Protein AF-A0A2V7YKW6-F1 (afdb_monomer)

Solvent-accessible surface area (backbone atoms only — not comparable to full-atom values): 13607 Å² total; per-residue (Å²): 143,82,86,84,81,79,82,78,77,76,63,77,66,60,60,57,57,57,52,55,56,50,54,52,53,42,50,54,53,51,49,52,53,50,55,57,54,50,66,32,26,42,45,57,3,46,68,52,32,56,48,51,51,53,54,46,49,56,50,52,52,51,50,50,63,77,40,37,72,55,54,57,57,44,66,70,39,75,83,52,95,72,55,72,63,57,53,51,54,47,53,45,51,50,51,30,51,53,20,44,51,44,20,50,54,21,48,58,39,48,79,75,46,95,49,72,66,32,55,54,46,20,56,53,22,43,54,52,21,51,54,35,48,25,41,50,48,27,77,46,41,63,76,70,65,70,58,80,69,64,61,71,65,51,51,52,49,42,47,50,51,51,47,49,51,48,48,51,48,46,53,52,50,48,46,59,72,69,42,74,75,78,51,48,64,53,74,46,99,80,74,79,52,85,46,74,41,75,74,60,82,59,70,74,66,49,51,77,53,51,59,30,60,26,82,81,28,48,65,64,38,52,55,51,52,51,52,43,51,48,46,18,54,51,42,33,58,54,50,51,76,74,68,113

Radius of gyration: 23.08 Å; Cα contacts (8 Å, |Δi|>4): 166; chains: 1; bounding box: 76×43×70 Å

pLDDT: mean 70.02, std 14.64, range [36.78, 94.06]

Nearest PDB structures (foldseek):
  6bbi-assembly1_B-2  TM=4.686E-01  e=5.411E+00  Drosophila melanogaster

Foldseek 3Di:
DDDDDDPPDDPPVVVVVVVLLLVLLLLLVLLVVLLLVLLLCLQAFDLLNLLSLVLSVVSVVVNCVSCVVVVVVVVVCPPPDDAPLVVVLVVLVVLLVVLSVQLSVLSVCVVPPDDVVSVVSNVVSSLSNLLSSLLNCLSCVCVNPVDDDVVVVSCVVSCVVNVVSVVVSVVVVVCVVVDDDCLVQPCPPVNPDGDRNDDDPVVVVDDPSNRHRDPVSVVVSVVSVVVSVCSNVVSNVVCVVPRD

Sequence (244 aa):
MRRSCTTQLCPPGRVIASMRSRVWVVIDCSMLVVVIALQAWRLTGVPLHEWLAIGLLAAVVAHLLLHWSWVEKWSRRLLAPGTARARINYALNLTLFLTMTAAMASGFAISKVVLPLWHGIHEFSSRVALACAALHLALNWDRLFVRRPRFRALTARVATIAVAIVIVSTAVYAIDRVMPRPDIMLITRDGRRIEHAAPPPDITKLRRDEIAPS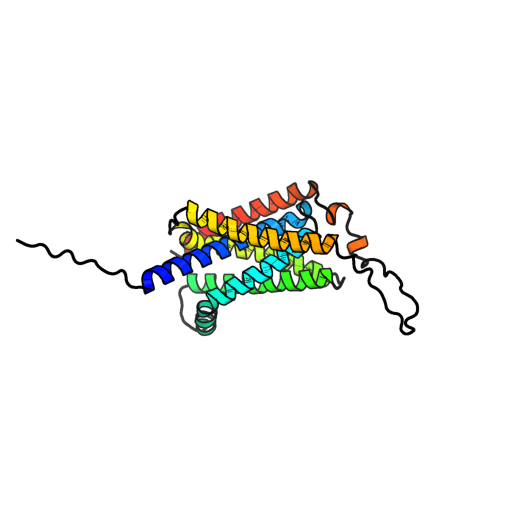ARGIPPFVVQSIAVAVIAVVGRKVLRLRLD

Secondary structure (DSSP, 8-state):
--------PPPTHHHHHHHHHHHHHHHHHHHHHHHHHHHTHHHH-HHHHHHHHHHHHHHHHHHHHHTHHHHHHHHTTTTS---HHHHHHHHHHHHHHHHHHHHHHHHHHHHH---HHHHHHHHHHHHHHHHHHHHHHHHHHHHHHSS---HHHHHHHHHHHHHHHHHHHHHHHHHHHHSPP--EEEE-TTS--EEEEPPPTTTTTS-HHHHS--GGGHHHHHHHHHHHHHHHHHHHHHHHHHH-

Mean predicted aligned error: 13.46 Å

Structure (mmCIF, N/CA/C/O backbone):
data_AF-A0A2V7YKW6-F1
#
_entry.id   AF-A0A2V7YKW6-F1
#
loop_
_atom_site.group_PDB
_atom_site.id
_atom_site.type_symbol
_atom_site.label_atom_id
_atom_site.label_alt_id
_atom_site.label_comp_id
_atom_site.label_asym_id
_atom_site.label_entity_id
_atom_site.label_seq_id
_atom_site.pdbx_PDB_ins_code
_atom_site.Cartn_x
_atom_site.Cartn_y
_atom_site.Cartn_z
_atom_site.occupancy
_atom_site.B_iso_or_equiv
_atom_site.auth_seq_id
_atom_site.auth_comp_id
_atom_site.auth_asym_id
_atom_site.auth_atom_id
_atom_site.pdbx_PDB_model_num
ATOM 1 N N . MET A 1 1 ? -55.685 -23.812 24.790 1.00 43.31 1 MET A N 1
ATOM 2 C CA . MET A 1 1 ? -54.232 -23.820 24.492 1.00 43.31 1 MET A CA 1
ATOM 3 C C . MET A 1 1 ? -54.009 -23.637 22.990 1.00 43.31 1 MET A C 1
ATOM 5 O O . MET A 1 1 ? -54.200 -24.581 22.241 1.00 43.31 1 MET A O 1
ATOM 9 N N . ARG A 1 2 ? -53.620 -22.443 22.528 1.00 36.78 2 ARG A N 1
ATOM 10 C CA . ARG A 1 2 ? -53.026 -22.242 21.192 1.00 36.78 2 ARG A CA 1
ATOM 11 C C . ARG A 1 2 ? -51.821 -21.325 21.365 1.00 36.78 2 ARG A C 1
ATOM 13 O O . ARG A 1 2 ? -51.974 -20.194 21.809 1.00 36.78 2 ARG A O 1
ATOM 20 N N . ARG A 1 3 ? -50.622 -21.847 21.095 1.00 43.62 3 ARG A N 1
ATOM 21 C CA . ARG A 1 3 ? -49.383 -21.065 21.061 1.00 43.62 3 ARG A CA 1
ATOM 22 C C . ARG A 1 3 ? -49.296 -20.400 19.691 1.00 43.62 3 ARG A C 1
ATOM 24 O O . ARG A 1 3 ? -49.161 -21.092 18.687 1.00 43.62 3 ARG A O 1
ATOM 31 N N . SER A 1 4 ? -49.394 -19.078 19.657 1.00 44.22 4 SER A N 1
ATOM 32 C CA . SER A 1 4 ? -49.148 -18.282 18.456 1.00 44.22 4 SER A CA 1
ATOM 33 C C . SER A 1 4 ? -47.644 -18.259 18.178 1.00 44.22 4 SER A C 1
ATOM 35 O O . SER A 1 4 ? -46.858 -17.814 19.011 1.00 44.22 4 SER A O 1
ATOM 37 N N . CYS A 1 5 ? -47.245 -18.788 17.024 1.00 48.22 5 CYS A N 1
ATOM 38 C CA . CYS A 1 5 ? -45.874 -18.763 16.534 1.00 48.22 5 CYS A CA 1
ATOM 39 C C . CYS A 1 5 ? -45.633 -17.408 15.853 1.00 48.22 5 CYS A C 1
ATOM 41 O O . CYS A 1 5 ? -46.113 -17.172 14.747 1.00 48.22 5 CYS A O 1
ATOM 43 N N . THR A 1 6 ? -44.945 -16.491 16.529 1.00 49.12 6 THR A N 1
ATOM 44 C CA . THR A 1 6 ? -44.567 -15.197 15.952 1.00 49.12 6 THR A CA 1
ATOM 45 C C . THR A 1 6 ? -43.297 -15.381 15.125 1.00 49.12 6 THR A C 1
ATOM 47 O O . THR A 1 6 ? -42.190 -15.440 15.659 1.00 49.12 6 THR A O 1
ATOM 50 N N . THR A 1 7 ? -43.441 -15.479 13.805 1.00 53.00 7 THR A N 1
ATOM 51 C CA . THR A 1 7 ? -42.336 -15.319 12.852 1.00 53.00 7 THR A CA 1
ATOM 52 C C . THR A 1 7 ? -41.776 -13.905 12.977 1.00 53.00 7 THR A C 1
ATOM 54 O O . THR A 1 7 ? -42.309 -12.948 12.419 1.00 53.00 7 THR A O 1
ATOM 57 N N . GLN A 1 8 ? -40.703 -13.765 13.751 1.00 54.69 8 GLN A N 1
ATOM 58 C CA . GLN A 1 8 ? -39.949 -12.526 13.879 1.00 54.69 8 GLN A CA 1
ATOM 59 C C . GLN A 1 8 ? -39.234 -12.255 12.541 1.00 54.69 8 GLN A C 1
ATOM 61 O O . GLN A 1 8 ? -38.188 -12.836 12.249 1.00 54.69 8 GLN A O 1
ATOM 66 N N . LEU A 1 9 ? -39.820 -11.401 11.695 1.00 54.22 9 LEU A N 1
ATOM 67 C CA . LEU A 1 9 ? -39.171 -10.893 10.484 1.00 54.22 9 LEU A CA 1
ATOM 68 C C . LEU A 1 9 ? -37.874 -10.168 10.877 1.00 54.22 9 LEU A C 1
ATOM 70 O O . LEU A 1 9 ? -37.882 -9.198 11.634 1.00 54.22 9 LEU A O 1
ATOM 74 N N . CYS A 1 10 ? -36.738 -10.665 10.387 1.00 52.94 10 CYS A N 1
ATOM 75 C CA . CYS A 1 10 ? -35.433 -10.048 10.608 1.00 52.94 10 CYS A CA 1
ATOM 76 C C . CYS A 1 10 ? -35.425 -8.639 9.980 1.00 52.94 10 CYS A C 1
ATOM 78 O O . CYS A 1 10 ? -35.783 -8.511 8.808 1.00 52.94 10 CYS A O 1
ATOM 80 N N . PRO A 1 11 ? -35.017 -7.577 10.702 1.00 55.25 11 PRO A N 1
ATOM 81 C CA . PRO A 1 11 ? -35.027 -6.230 10.148 1.00 55.25 11 PRO A CA 1
ATOM 82 C C . PRO A 1 11 ? -34.064 -6.136 8.947 1.00 55.25 11 PRO A C 1
ATOM 84 O O . PRO A 1 11 ? -32.904 -6.556 9.068 1.00 55.25 1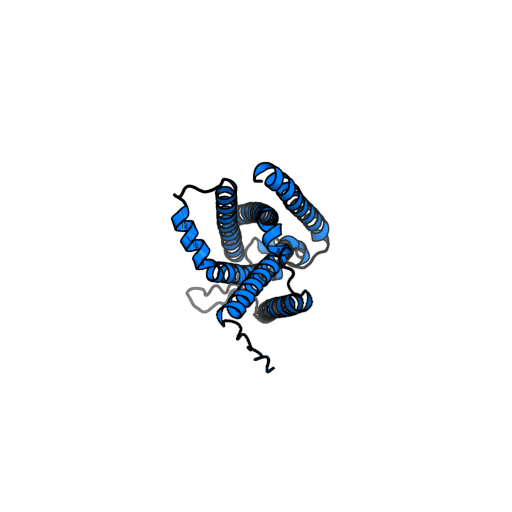1 PRO A O 1
ATOM 87 N N . PRO A 1 12 ? -34.489 -5.549 7.809 1.00 54.03 12 PRO A N 1
ATOM 88 C CA . PRO A 1 12 ? -33.722 -5.528 6.555 1.00 54.03 12 PRO A CA 1
ATOM 89 C C . PRO A 1 12 ? -32.327 -4.885 6.689 1.00 54.03 12 PRO A C 1
ATOM 91 O O . PRO A 1 12 ? -31.404 -5.220 5.946 1.00 54.03 12 PRO A O 1
ATOM 94 N N . GLY A 1 13 ? -32.109 -4.040 7.704 1.00 50.00 13 GLY A N 1
ATOM 95 C CA . GLY A 1 13 ? -30.810 -3.418 7.981 1.00 50.00 13 GLY A CA 1
ATOM 96 C C . GLY A 1 13 ? -29.713 -4.373 8.479 1.00 50.00 13 GLY A C 1
ATOM 97 O O . GLY A 1 13 ? -28.525 -4.085 8.313 1.00 50.00 13 GLY A O 1
ATOM 98 N N . ARG A 1 14 ? -30.061 -5.534 9.058 1.00 47.53 14 ARG A N 1
ATOM 99 C CA . ARG A 1 14 ? -29.066 -6.441 9.667 1.00 47.53 14 ARG A CA 1
ATOM 100 C C . ARG A 1 14 ? -28.259 -7.215 8.617 1.00 47.53 14 ARG A C 1
ATOM 102 O O . ARG A 1 14 ? -27.069 -7.471 8.811 1.00 47.53 14 ARG A O 1
ATOM 109 N N . VAL A 1 15 ? -28.875 -7.542 7.478 1.00 49.47 15 VAL A N 1
ATOM 110 C CA . VAL A 1 15 ? -28.209 -8.262 6.379 1.00 49.47 15 VAL A CA 1
ATOM 111 C C . VAL A 1 15 ? -27.239 -7.339 5.638 1.00 49.47 15 VAL A C 1
ATOM 113 O O . VAL A 1 15 ? -26.078 -7.720 5.453 1.00 49.47 15 VAL A O 1
ATOM 116 N N . ILE A 1 16 ? -27.661 -6.103 5.336 1.00 45.19 16 ILE A N 1
ATOM 117 C CA . ILE A 1 16 ? -26.858 -5.085 4.633 1.00 45.19 16 ILE A CA 1
ATOM 118 C C . ILE A 1 16 ? -25.600 -4.724 5.445 1.00 45.19 16 ILE A C 1
ATOM 120 O O . ILE A 1 16 ? -24.490 -4.718 4.907 1.00 45.19 16 ILE A O 1
ATOM 124 N N . ALA A 1 17 ? -25.730 -4.546 6.766 1.00 47.50 17 ALA A N 1
ATOM 125 C CA . ALA A 1 17 ? -24.589 -4.288 7.650 1.00 47.50 17 ALA A CA 1
ATOM 126 C C . ALA A 1 17 ? -23.579 -5.458 7.700 1.00 47.50 17 ALA A C 1
ATOM 128 O O . ALA A 1 17 ? -22.368 -5.235 7.781 1.00 47.50 17 ALA A O 1
ATOM 129 N N . SER A 1 18 ? -24.046 -6.713 7.607 1.00 52.06 18 SER A N 1
ATOM 130 C CA . SER A 1 18 ? -23.170 -7.901 7.639 1.00 52.06 18 SER A CA 1
ATOM 131 C C . SER A 1 18 ? -22.456 -8.195 6.312 1.00 52.06 18 SER A C 1
ATOM 133 O O . SER A 1 18 ? -21.423 -8.870 6.301 1.00 52.06 18 SER A O 1
ATOM 135 N N . MET A 1 19 ? -23.013 -7.760 5.177 1.00 49.91 19 MET A N 1
ATOM 136 C CA . MET A 1 19 ? -22.359 -7.891 3.869 1.00 49.91 19 MET A CA 1
ATOM 137 C C . MET A 1 19 ? -21.280 -6.823 3.702 1.00 49.91 19 MET A C 1
ATOM 139 O O . MET A 1 19 ? -20.179 -7.146 3.257 1.00 49.91 19 MET A O 1
ATOM 143 N N . ARG A 1 20 ? -21.557 -5.595 4.156 1.00 58.53 20 ARG A N 1
ATOM 144 C CA . ARG A 1 20 ? -20.618 -4.468 4.104 1.00 58.53 20 ARG A CA 1
ATOM 145 C C . ARG A 1 20 ? -19.320 -4.754 4.868 1.00 58.53 20 ARG A C 1
ATOM 147 O O . ARG A 1 20 ? -18.242 -4.544 4.329 1.00 58.53 20 ARG A O 1
ATOM 154 N N . SER A 1 21 ? -19.409 -5.347 6.062 1.00 67.56 21 SER A N 1
ATOM 155 C CA . SER A 1 21 ? -18.220 -5.711 6.851 1.00 67.56 21 SER A CA 1
ATOM 156 C C . SER A 1 21 ? -17.366 -6.816 6.223 1.00 67.56 21 SER A C 1
ATOM 158 O O . SER A 1 21 ? -16.152 -6.822 6.399 1.00 67.56 21 SER A O 1
ATOM 160 N N . ARG A 1 22 ? -17.974 -7.740 5.467 1.00 68.94 22 ARG A N 1
ATOM 161 C CA . ARG A 1 22 ? -17.241 -8.795 4.752 1.00 68.94 22 ARG A CA 1
ATOM 162 C C . ARG A 1 22 ? -16.478 -8.249 3.552 1.00 68.94 22 ARG A C 1
ATOM 164 O O . ARG A 1 22 ? -15.342 -8.652 3.352 1.00 68.94 22 ARG A O 1
ATOM 171 N N . VAL A 1 23 ? -17.087 -7.351 2.777 1.00 71.00 23 VAL A N 1
ATOM 172 C CA . VAL A 1 23 ? -16.427 -6.711 1.624 1.00 71.00 23 VAL A CA 1
ATOM 173 C C . VAL A 1 23 ? -15.178 -5.950 2.070 1.00 71.00 23 VAL A C 1
ATOM 175 O O . VAL A 1 23 ? -14.137 -6.099 1.442 1.00 71.00 23 VAL A O 1
ATOM 178 N N . TRP A 1 24 ? -15.250 -5.231 3.193 1.00 77.25 24 TRP A N 1
ATOM 179 C CA . TRP A 1 24 ? -14.101 -4.520 3.767 1.00 77.25 24 TRP A CA 1
ATOM 180 C C . TRP A 1 24 ? -12.926 -5.452 4.072 1.00 77.25 24 TRP A C 1
ATOM 182 O O . TRP A 1 24 ? -11.830 -5.243 3.570 1.00 77.25 24 TRP A O 1
ATOM 192 N N . VAL A 1 25 ? -13.182 -6.544 4.799 1.00 76.44 25 VAL A N 1
ATOM 193 C CA . VAL A 1 25 ? -12.139 -7.525 5.143 1.00 76.44 25 VAL A CA 1
ATOM 194 C C . VAL A 1 25 ? -11.523 -8.163 3.896 1.00 76.44 25 VAL A C 1
ATOM 196 O O . VAL A 1 25 ? -10.317 -8.374 3.853 1.00 76.44 25 VAL A O 1
ATOM 199 N N . VAL A 1 26 ? -12.328 -8.470 2.872 1.00 78.44 26 VAL A N 1
ATOM 200 C CA . VAL A 1 26 ? -11.814 -9.050 1.620 1.00 78.44 26 VAL A CA 1
ATOM 201 C C . VAL A 1 26 ? -10.861 -8.091 0.919 1.00 78.44 26 VAL A C 1
ATOM 203 O O . VAL A 1 26 ? -9.791 -8.517 0.488 1.00 78.44 26 VAL A O 1
ATOM 206 N N . ILE A 1 27 ? -11.240 -6.817 0.815 1.00 80.19 27 ILE A N 1
ATOM 207 C CA . ILE A 1 27 ? -10.417 -5.797 0.166 1.00 80.19 27 ILE A CA 1
ATOM 208 C C . ILE A 1 27 ? -9.105 -5.628 0.935 1.00 80.19 27 ILE A C 1
ATOM 210 O O . ILE A 1 27 ? -8.045 -5.765 0.329 1.00 80.19 27 ILE A O 1
ATOM 214 N N . ASP A 1 28 ? -9.157 -5.486 2.259 1.00 82.69 28 ASP A N 1
ATOM 215 C CA . ASP A 1 28 ? -7.960 -5.340 3.098 1.00 82.69 28 ASP A CA 1
ATOM 216 C C . ASP A 1 28 ? -7.020 -6.554 2.978 1.00 82.69 28 ASP A C 1
ATOM 218 O O . ASP A 1 28 ? -5.809 -6.399 2.802 1.00 82.69 28 ASP A O 1
ATOM 222 N N . CYS A 1 29 ? -7.564 -7.778 2.998 1.00 81.25 29 CYS A N 1
ATOM 223 C CA . CYS A 1 29 ? -6.775 -8.992 2.784 1.00 81.25 29 CYS A CA 1
ATOM 224 C C . CYS A 1 29 ? -6.169 -9.053 1.375 1.00 81.25 29 CYS A C 1
ATOM 226 O O . CYS A 1 29 ? -5.014 -9.448 1.229 1.00 81.25 29 CYS A O 1
ATOM 228 N N . SER A 1 30 ? -6.923 -8.668 0.341 1.00 80.56 30 SER A N 1
ATOM 229 C CA . SER A 1 30 ? -6.418 -8.658 -1.037 1.00 80.56 30 SER A CA 1
ATOM 230 C C . SER A 1 30 ? -5.276 -7.656 -1.213 1.00 80.56 30 SER A C 1
ATOM 232 O O . SER A 1 30 ? -4.248 -7.996 -1.793 1.00 80.56 30 SER A O 1
ATOM 234 N N . MET A 1 31 ? -5.399 -6.463 -0.625 1.00 85.06 31 MET A N 1
ATOM 235 C CA . MET A 1 31 ? -4.356 -5.439 -0.652 1.00 85.06 31 MET A CA 1
ATOM 236 C C . MET A 1 31 ? -3.101 -5.905 0.083 1.00 85.06 31 MET A C 1
ATOM 238 O O . MET A 1 31 ? -2.001 -5.709 -0.425 1.00 85.06 31 MET A O 1
ATOM 242 N N . LEU A 1 32 ? -3.248 -6.584 1.227 1.00 84.19 32 LEU A N 1
ATOM 243 C CA . LEU A 1 32 ? -2.115 -7.169 1.947 1.00 84.19 32 LEU A CA 1
ATOM 244 C C . LEU A 1 32 ? -1.350 -8.181 1.079 1.00 84.19 32 LEU A C 1
ATOM 246 O O . LEU A 1 32 ? -0.123 -8.133 1.026 1.00 84.19 32 LEU A O 1
ATOM 250 N N . VAL A 1 33 ? -2.061 -9.066 0.374 1.00 81.88 33 VAL A N 1
ATOM 251 C CA . VAL A 1 33 ? -1.439 -10.046 -0.535 1.00 81.88 33 VAL A CA 1
ATOM 252 C C . VAL A 1 33 ? -0.700 -9.347 -1.677 1.00 81.88 33 VAL A C 1
ATOM 254 O O . VAL A 1 33 ? 0.439 -9.705 -1.973 1.00 81.88 33 VAL A O 1
ATOM 257 N N . VAL A 1 34 ? -1.311 -8.331 -2.292 1.00 84.44 34 VAL A N 1
ATOM 258 C CA . VAL A 1 34 ? -0.685 -7.577 -3.390 1.00 84.44 34 VAL A CA 1
ATOM 259 C C . VAL A 1 34 ? 0.552 -6.811 -2.912 1.00 84.44 34 VAL A C 1
ATOM 261 O O . VAL A 1 34 ? 1.577 -6.854 -3.585 1.00 84.44 34 VAL A O 1
ATOM 264 N N . VAL A 1 35 ? 0.510 -6.178 -1.734 1.00 87.12 35 VAL A N 1
ATOM 265 C CA . VAL A 1 35 ? 1.680 -5.505 -1.140 1.00 87.12 35 VAL A CA 1
ATOM 266 C C . VAL A 1 35 ? 2.830 -6.491 -0.925 1.00 87.12 35 VAL A C 1
ATOM 268 O O . VAL A 1 35 ? 3.964 -6.179 -1.273 1.00 87.12 35 VAL A O 1
ATOM 271 N N . ILE A 1 36 ? 2.558 -7.701 -0.424 1.00 83.19 36 ILE A N 1
ATOM 272 C CA . ILE A 1 36 ? 3.590 -8.742 -0.274 1.00 83.19 36 ILE A CA 1
ATOM 273 C C . ILE A 1 36 ? 4.171 -9.136 -1.640 1.00 83.19 36 ILE A C 1
ATOM 275 O O . ILE A 1 36 ? 5.390 -9.241 -1.780 1.00 83.19 36 ILE A O 1
ATOM 279 N N . ALA A 1 37 ? 3.324 -9.316 -2.656 1.00 82.00 37 ALA A N 1
ATOM 280 C CA . ALA A 1 37 ? 3.769 -9.656 -4.006 1.00 82.00 37 ALA A CA 1
ATOM 281 C C . ALA A 1 37 ? 4.620 -8.543 -4.648 1.00 82.00 37 ALA A C 1
ATOM 283 O O . ALA A 1 37 ? 5.586 -8.839 -5.350 1.00 82.00 37 ALA A O 1
ATOM 284 N N . LEU A 1 38 ? 4.323 -7.270 -4.372 1.00 86.44 38 LEU A N 1
ATOM 285 C CA . LEU A 1 38 ? 5.103 -6.131 -4.868 1.00 86.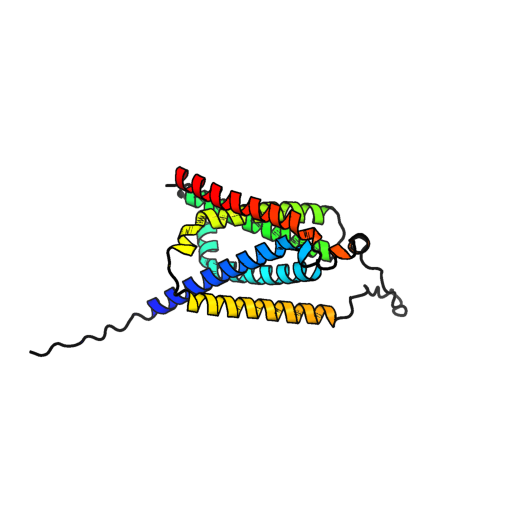44 38 LEU A CA 1
ATOM 286 C C . LEU A 1 38 ? 6.529 -6.088 -4.304 1.00 86.44 38 LEU A C 1
ATOM 288 O O . LEU A 1 38 ? 7.444 -5.668 -5.013 1.00 86.44 38 LEU A O 1
ATOM 292 N N . GLN A 1 39 ? 6.749 -6.598 -3.088 1.00 83.69 39 GLN A N 1
ATOM 293 C CA . GLN A 1 39 ? 8.098 -6.732 -2.520 1.00 83.69 39 GLN A CA 1
ATOM 294 C C . GLN A 1 39 ? 8.952 -7.773 -3.251 1.00 83.69 39 GLN A C 1
ATOM 296 O O . GLN A 1 39 ? 10.180 -7.729 -3.198 1.00 83.69 39 GLN A O 1
ATOM 301 N N . ALA A 1 40 ? 8.314 -8.698 -3.964 1.00 80.81 40 ALA A N 1
ATOM 302 C CA . ALA A 1 40 ? 8.964 -9.760 -4.709 1.00 80.81 40 ALA A CA 1
ATOM 303 C C . ALA A 1 40 ? 9.352 -9.343 -6.140 1.00 80.81 40 ALA A C 1
ATOM 305 O O . ALA A 1 40 ? 9.535 -10.215 -6.980 1.00 80.81 40 ALA A O 1
ATOM 306 N N . TRP A 1 41 ? 9.506 -8.049 -6.448 1.00 79.25 41 TRP A N 1
ATOM 307 C CA . TRP A 1 41 ? 9.743 -7.572 -7.823 1.00 79.25 41 TRP A CA 1
ATOM 308 C C . TRP A 1 41 ? 10.952 -8.219 -8.520 1.00 79.25 41 TRP A C 1
ATOM 310 O O . TRP A 1 41 ? 10.913 -8.475 -9.717 1.00 79.25 41 TRP A O 1
ATOM 320 N N . ARG A 1 42 ? 12.003 -8.578 -7.769 1.00 72.44 42 ARG A N 1
ATOM 321 C CA . ARG A 1 42 ? 13.165 -9.329 -8.291 1.00 72.44 42 ARG A CA 1
ATOM 322 C C . ARG A 1 42 ? 12.852 -10.790 -8.637 1.00 72.44 42 ARG A C 1
ATOM 324 O O . ARG A 1 42 ? 13.556 -11.403 -9.430 1.00 72.44 42 ARG A O 1
ATOM 331 N N . LEU A 1 43 ? 11.821 -11.358 -8.014 1.00 68.94 43 LEU A N 1
ATOM 332 C CA . LEU A 1 43 ? 11.309 -12.700 -8.293 1.00 68.94 43 LEU A CA 1
ATOM 333 C C . LEU A 1 43 ? 10.297 -12.683 -9.438 1.00 68.94 43 LEU A C 1
ATOM 335 O O . LEU A 1 43 ? 10.244 -13.634 -10.207 1.00 68.94 43 LEU A O 1
ATOM 339 N N . THR A 1 44 ? 9.490 -11.627 -9.541 1.00 69.38 44 THR A N 1
ATOM 340 C CA . THR A 1 44 ? 8.366 -11.534 -10.482 1.00 69.38 44 THR A CA 1
ATOM 341 C C . THR A 1 44 ? 8.697 -10.791 -11.778 1.00 69.38 44 THR A C 1
ATOM 343 O O . THR A 1 44 ? 8.000 -10.974 -12.776 1.00 69.38 44 THR A O 1
ATOM 346 N N . GLY A 1 45 ? 9.774 -10.004 -11.784 1.00 73.12 45 GLY A N 1
ATOM 347 C CA . GLY A 1 45 ? 10.165 -9.121 -12.879 1.00 73.12 45 GLY A CA 1
ATOM 348 C C . GLY A 1 45 ? 9.440 -7.770 -12.843 1.00 73.12 45 GLY A C 1
ATOM 349 O O . GLY A 1 45 ? 8.329 -7.644 -12.319 1.00 73.12 45 GLY A O 1
ATOM 350 N N . VAL A 1 46 ? 10.070 -6.758 -13.447 1.00 76.69 46 VAL A N 1
ATOM 351 C CA . VAL A 1 46 ? 9.550 -5.378 -13.516 1.00 76.69 46 VAL A CA 1
ATOM 352 C C . VAL A 1 46 ? 8.141 -5.288 -14.125 1.00 76.69 46 VAL A C 1
ATOM 354 O O . VAL A 1 46 ? 7.292 -4.662 -13.491 1.00 76.69 46 VAL A O 1
ATOM 357 N N . PRO A 1 47 ? 7.810 -5.959 -15.250 1.00 73.62 47 PRO A N 1
ATOM 358 C CA . PRO A 1 47 ? 6.475 -5.828 -15.840 1.00 73.62 47 PRO A CA 1
ATOM 359 C C . PRO A 1 47 ? 5.355 -6.270 -14.891 1.00 73.62 47 PRO A C 1
ATOM 361 O O . PRO A 1 47 ? 4.323 -5.612 -14.781 1.00 73.62 47 PRO A O 1
ATOM 364 N N . LEU A 1 48 ? 5.550 -7.374 -14.155 1.00 73.75 48 LEU A N 1
ATOM 365 C CA . LEU A 1 48 ? 4.533 -7.836 -13.209 1.00 73.75 48 LEU A CA 1
ATOM 366 C C . LEU A 1 48 ? 4.424 -6.896 -12.002 1.00 73.75 48 LEU A C 1
ATOM 368 O O . LEU A 1 48 ? 3.322 -6.683 -11.502 1.00 73.75 48 LEU A O 1
ATOM 372 N N . HIS A 1 49 ? 5.540 -6.316 -11.549 1.00 83.69 49 HIS A N 1
ATOM 373 C CA . HIS A 1 49 ? 5.543 -5.323 -10.476 1.00 83.69 49 HIS A CA 1
ATOM 374 C C . HIS A 1 49 ? 4.724 -4.075 -10.845 1.00 83.69 49 HIS A C 1
ATOM 376 O O . HIS A 1 49 ? 3.876 -3.656 -10.059 1.00 83.69 49 HIS A O 1
ATOM 382 N N . GLU A 1 50 ? 4.904 -3.528 -12.049 1.00 81.88 50 GLU A N 1
ATOM 383 C CA . GLU A 1 50 ? 4.153 -2.353 -12.516 1.00 81.88 50 GLU A CA 1
ATOM 384 C C . GLU A 1 50 ? 2.645 -2.633 -12.595 1.00 81.88 50 GLU A C 1
ATOM 386 O O . GLU A 1 50 ? 1.825 -1.856 -12.093 1.00 81.88 50 GLU A O 1
ATOM 391 N N . TRP A 1 51 ? 2.256 -3.787 -13.142 1.00 80.81 51 TRP A N 1
ATOM 392 C CA . TRP A 1 51 ? 0.843 -4.152 -13.248 1.00 80.81 51 TRP A CA 1
ATOM 393 C C . TRP A 1 51 ? 0.186 -4.442 -11.899 1.00 80.81 51 TRP A C 1
ATOM 395 O O . TRP A 1 51 ? -0.950 -4.023 -11.656 1.00 80.81 51 TRP A O 1
ATOM 405 N N . LEU A 1 52 ? 0.904 -5.098 -10.985 1.00 82.81 52 LEU A N 1
ATOM 406 C CA . LEU A 1 52 ? 0.443 -5.262 -9.608 1.00 82.81 52 LEU A CA 1
ATOM 407 C C . LEU A 1 52 ? 0.303 -3.909 -8.896 1.00 82.81 52 LEU A C 1
ATOM 409 O O . LEU A 1 52 ? -0.629 -3.745 -8.108 1.00 82.81 52 LEU A O 1
ATOM 413 N N . ALA A 1 53 ? 1.164 -2.930 -9.193 1.00 87.12 53 ALA A N 1
ATOM 414 C CA . ALA A 1 53 ? 1.078 -1.592 -8.612 1.00 87.12 53 ALA A CA 1
ATOM 415 C C . ALA A 1 53 ? -0.170 -0.840 -9.104 1.00 87.12 53 ALA A C 1
ATOM 417 O O . ALA A 1 53 ? -0.859 -0.201 -8.305 1.00 87.12 53 ALA A O 1
ATOM 418 N N . ILE A 1 54 ? -0.529 -0.981 -10.385 1.00 82.88 54 ILE A N 1
ATOM 419 C CA . ILE A 1 54 ? -1.780 -0.438 -10.942 1.00 82.88 54 ILE A CA 1
ATOM 420 C C . ILE A 1 54 ? -3.003 -1.106 -10.296 1.00 82.88 54 ILE A C 1
ATOM 422 O O . ILE A 1 54 ? -3.936 -0.419 -9.873 1.00 82.88 54 ILE A O 1
ATOM 426 N N . GLY A 1 55 ? -2.990 -2.436 -10.157 1.00 82.25 55 GLY A N 1
ATOM 427 C CA . GLY A 1 55 ? -4.050 -3.166 -9.456 1.00 82.25 55 GLY A CA 1
ATOM 428 C C . GLY A 1 55 ? -4.199 -2.723 -7.996 1.00 82.25 55 GLY A C 1
ATOM 429 O O . GLY A 1 55 ? -5.317 -2.515 -7.516 1.00 82.25 55 GLY A O 1
ATOM 430 N N . LEU A 1 56 ? -3.077 -2.499 -7.302 1.00 86.88 56 LEU A N 1
ATOM 431 C CA . LEU A 1 56 ? -3.074 -1.955 -5.946 1.00 86.88 56 LEU A CA 1
ATOM 432 C C . LEU A 1 56 ? -3.663 -0.541 -5.902 1.00 86.88 56 LEU A C 1
ATOM 434 O O . LEU A 1 56 ? -4.417 -0.249 -4.978 1.00 86.88 56 LEU A O 1
ATOM 438 N N . LEU A 1 57 ? -3.382 0.319 -6.889 1.00 86.44 57 LEU A N 1
ATOM 439 C CA . LEU A 1 57 ? -3.931 1.681 -6.944 1.00 86.44 57 LEU A CA 1
ATOM 440 C C . LEU A 1 57 ? -5.455 1.654 -6.979 1.00 86.44 57 LEU A C 1
ATOM 442 O O . LEU A 1 57 ? -6.106 2.325 -6.177 1.00 86.44 57 LEU A O 1
ATOM 446 N N . ALA A 1 58 ? -6.022 0.828 -7.859 1.00 81.12 58 ALA A N 1
ATOM 447 C CA . ALA A 1 58 ? -7.465 0.647 -7.947 1.00 81.12 58 ALA A CA 1
ATOM 448 C C . ALA A 1 58 ? -8.054 0.133 -6.621 1.00 81.12 58 ALA A C 1
ATOM 450 O O . ALA A 1 58 ? -9.078 0.641 -6.158 1.00 81.12 58 ALA A O 1
ATOM 451 N N . ALA A 1 59 ? -7.385 -0.826 -5.970 1.00 82.94 59 ALA A N 1
ATOM 452 C CA . ALA A 1 59 ? -7.813 -1.354 -4.677 1.00 82.94 59 ALA A CA 1
ATOM 453 C C . ALA A 1 59 ? -7.743 -0.303 -3.551 1.00 82.94 59 ALA A C 1
ATOM 455 O O . ALA A 1 59 ? -8.676 -0.214 -2.753 1.00 82.94 59 ALA A O 1
ATOM 456 N N . VAL A 1 60 ? -6.697 0.535 -3.511 1.00 85.75 60 VAL A N 1
ATOM 457 C CA . VAL A 1 60 ? -6.566 1.658 -2.561 1.00 85.75 60 VAL A CA 1
ATOM 458 C C . VAL A 1 60 ? -7.692 2.668 -2.761 1.00 85.75 60 VAL A C 1
ATOM 460 O O . VAL A 1 60 ? -8.326 3.074 -1.787 1.00 85.75 60 VAL A O 1
ATOM 463 N N . VAL A 1 61 ? -7.989 3.046 -4.006 1.00 82.31 61 VAL A N 1
ATOM 464 C CA . VAL A 1 61 ? -9.099 3.961 -4.310 1.00 82.31 61 VAL A CA 1
ATOM 465 C C . VAL A 1 61 ? -10.429 3.362 -3.851 1.00 82.31 61 VAL A C 1
ATOM 467 O O . VAL A 1 61 ? -11.193 4.029 -3.152 1.00 82.31 61 VAL A O 1
ATOM 470 N N . ALA A 1 62 ? -10.689 2.089 -4.162 1.00 79.62 62 ALA A N 1
ATOM 471 C CA . ALA A 1 62 ? -11.893 1.397 -3.705 1.00 79.62 62 ALA A CA 1
ATOM 472 C C . ALA A 1 62 ? -11.985 1.352 -2.168 1.00 79.62 62 ALA A C 1
ATOM 474 O O . ALA A 1 62 ? -13.047 1.633 -1.608 1.00 79.62 62 ALA A O 1
ATOM 475 N N . HIS A 1 63 ? -10.878 1.059 -1.480 1.00 84.31 63 HIS A N 1
ATOM 476 C CA . HIS A 1 63 ? -10.797 1.087 -0.020 1.00 84.31 63 HIS A CA 1
ATOM 477 C C . HIS A 1 63 ? -11.158 2.478 0.529 1.00 84.31 63 HIS A C 1
ATOM 479 O O . HIS A 1 63 ? -12.032 2.596 1.391 1.00 84.31 63 HIS A O 1
ATOM 485 N N . LEU A 1 64 ? -10.569 3.549 -0.012 1.00 83.75 64 LEU A N 1
ATOM 486 C CA . LEU A 1 64 ? -10.846 4.922 0.422 1.00 83.75 64 LEU A CA 1
ATOM 487 C C . LEU A 1 64 ? -12.306 5.330 0.196 1.00 83.75 64 LEU A C 1
ATOM 489 O O . LEU A 1 64 ? -12.913 5.914 1.093 1.00 83.75 64 LEU A O 1
ATOM 493 N N . LEU A 1 65 ? -12.894 4.985 -0.953 1.00 80.25 65 LEU A N 1
ATOM 494 C CA . LEU A 1 65 ? -14.301 5.276 -1.254 1.00 80.25 65 LEU A CA 1
ATOM 495 C C . LEU A 1 65 ? -15.253 4.523 -0.313 1.00 80.25 65 LEU A C 1
ATOM 497 O O . LEU A 1 65 ? -16.204 5.100 0.217 1.00 80.25 65 LEU A O 1
ATOM 501 N N . LEU A 1 66 ? -14.981 3.245 -0.037 1.00 77.81 66 LEU A N 1
ATOM 502 C CA . LEU A 1 66 ? -15.794 2.440 0.884 1.00 77.81 66 LEU A CA 1
ATOM 503 C C . LEU A 1 66 ? -15.709 2.927 2.334 1.00 77.81 66 LEU A C 1
ATOM 505 O O . LEU A 1 66 ? -16.677 2.773 3.095 1.00 77.81 66 LEU A O 1
ATOM 509 N N . HIS A 1 67 ? -14.574 3.525 2.696 1.00 79.69 67 HIS A N 1
ATOM 510 C CA . HIS A 1 67 ? -14.300 4.104 4.005 1.00 79.69 67 HIS A CA 1
ATOM 511 C C . HIS A 1 67 ? -14.412 5.638 4.027 1.00 79.69 67 HIS A C 1
ATOM 513 O O . HIS A 1 67 ? -14.020 6.258 5.017 1.00 79.69 67 HIS A O 1
ATOM 519 N N . TRP A 1 68 ? -15.026 6.264 3.017 1.00 78.75 68 TRP A N 1
ATOM 520 C CA . TRP A 1 68 ? -15.077 7.726 2.880 1.00 78.75 68 TRP A CA 1
ATOM 521 C C . TRP A 1 68 ? -15.679 8.431 4.101 1.00 78.75 68 TRP A C 1
ATOM 523 O O . TRP A 1 68 ? -15.118 9.394 4.616 1.00 78.75 68 TRP A O 1
ATOM 533 N N . SER A 1 69 ? -16.759 7.881 4.666 1.00 76.69 69 SER A N 1
ATOM 534 C CA . SER A 1 69 ? -17.376 8.415 5.889 1.00 76.69 69 SER A CA 1
ATOM 535 C C . SER A 1 69 ? -16.434 8.397 7.100 1.00 76.69 69 SER A C 1
ATOM 537 O O . SER A 1 69 ? -16.578 9.203 8.016 1.00 76.69 69 SER A O 1
ATOM 539 N N . TRP A 1 70 ? -15.486 7.451 7.147 1.00 73.19 70 TRP A N 1
ATOM 540 C CA . TRP A 1 70 ? -14.444 7.429 8.175 1.00 73.19 70 TRP A CA 1
ATOM 541 C C . TRP A 1 70 ? -13.422 8.535 7.906 1.00 73.19 70 TRP A C 1
ATOM 543 O O . TRP A 1 70 ? -13.127 9.292 8.826 1.00 73.19 70 TRP A O 1
ATOM 553 N N . VAL A 1 71 ? -12.964 8.683 6.659 1.00 73.62 71 VAL A N 1
ATOM 554 C CA . VAL A 1 71 ? -12.023 9.743 6.256 1.00 73.62 71 VAL A CA 1
ATOM 555 C C . VAL A 1 71 ? -12.582 11.122 6.607 1.00 73.62 71 VAL A C 1
ATOM 557 O O . VAL A 1 71 ? -11.928 11.891 7.303 1.00 73.62 71 VAL A O 1
ATOM 560 N N . GLU A 1 72 ? -13.827 11.397 6.227 1.00 75.75 72 GLU A N 1
ATOM 561 C CA . GLU A 1 72 ? -14.509 12.669 6.470 1.00 75.75 72 GLU A CA 1
ATOM 562 C C . GLU A 1 72 ? -14.756 12.943 7.967 1.00 75.75 72 GLU A C 1
ATOM 564 O O . GLU A 1 72 ? -14.585 14.057 8.466 1.00 75.75 72 GLU A O 1
ATOM 569 N N . LYS A 1 73 ? -15.143 11.913 8.727 1.00 70.56 73 LYS A N 1
ATOM 570 C CA . LYS A 1 73 ? -15.348 12.041 10.175 1.00 70.56 73 LYS A CA 1
ATOM 571 C C . LYS A 1 73 ? -14.036 12.291 10.915 1.00 70.56 73 LYS A C 1
ATOM 573 O O . LYS A 1 73 ? -14.051 12.951 11.953 1.00 70.56 73 LYS A O 1
ATOM 578 N N . TRP A 1 74 ? -12.927 11.747 10.423 1.00 64.31 74 TRP A N 1
ATOM 579 C CA . TRP A 1 74 ? -11.625 11.868 11.071 1.00 64.31 74 TRP A CA 1
ATOM 580 C C . TRP A 1 74 ? -10.831 13.090 10.622 1.00 64.31 74 TRP A C 1
ATOM 582 O O . TRP A 1 74 ? -10.179 13.686 11.477 1.00 64.31 74 TRP A O 1
ATOM 592 N N . SER A 1 75 ? -10.974 13.551 9.375 1.00 67.88 75 SER A N 1
ATOM 593 C CA . SER A 1 75 ? -10.429 14.845 8.938 1.00 67.88 75 SER A CA 1
ATOM 594 C C . SER A 1 75 ? -10.979 15.990 9.793 1.00 67.88 75 SER A C 1
ATOM 596 O O . SER A 1 75 ? -10.231 16.858 10.229 1.00 67.88 75 SER A O 1
ATOM 598 N N . ARG A 1 76 ? -12.262 15.924 10.166 1.00 68.06 76 ARG A N 1
ATOM 599 C CA . ARG A 1 76 ? -12.888 16.880 11.095 1.00 68.06 76 ARG A CA 1
ATOM 600 C C . ARG A 1 76 ? -12.480 16.711 12.563 1.00 68.06 76 ARG A C 1
ATOM 602 O O . ARG A 1 76 ? -12.617 17.645 13.344 1.00 68.06 76 ARG A O 1
ATOM 609 N N . ARG A 1 77 ? -11.988 15.534 12.962 1.00 64.31 77 ARG A N 1
ATOM 610 C CA . ARG A 1 77 ? -11.577 15.223 14.348 1.00 64.31 77 ARG A CA 1
ATOM 611 C C . ARG A 1 77 ? -10.088 15.410 14.610 1.00 64.31 77 ARG A C 1
ATOM 613 O O . ARG A 1 77 ? -9.662 15.182 15.737 1.00 64.31 77 ARG A O 1
ATOM 620 N N . LEU A 1 78 ? -9.325 15.872 13.622 1.00 60.66 78 LEU A N 1
ATOM 621 C CA . LEU A 1 78 ? -7.923 16.268 13.778 1.00 60.66 78 LEU A CA 1
ATOM 622 C C . LEU A 1 78 ? -7.687 17.244 14.944 1.00 60.66 78 LEU A C 1
ATOM 624 O O . LEU A 1 78 ? -6.605 17.260 15.519 1.00 60.66 78 LEU A O 1
ATOM 628 N N . LEU A 1 79 ? -8.720 18.003 15.320 1.00 59.47 79 LEU A N 1
ATOM 629 C CA . LEU A 1 79 ? -8.695 18.999 16.390 1.00 59.47 79 LEU A CA 1
ATOM 630 C C . LEU A 1 79 ? -9.434 18.556 17.668 1.00 59.47 79 LEU A C 1
ATOM 632 O O . LEU A 1 79 ? -9.501 19.312 18.632 1.00 59.47 79 LEU A O 1
ATOM 636 N N . ALA A 1 80 ? -10.009 17.348 17.700 1.00 60.66 80 ALA A N 1
ATOM 637 C CA . ALA A 1 80 ? -10.816 16.885 18.828 1.00 60.66 80 ALA A CA 1
ATOM 638 C C . ALA A 1 80 ? -9.980 16.095 19.859 1.00 60.66 80 ALA A C 1
ATOM 640 O O . ALA A 1 80 ? -9.116 15.295 19.478 1.00 60.66 80 ALA A O 1
ATOM 641 N N . PRO A 1 81 ? -10.251 16.238 21.171 1.00 58.28 81 PRO A N 1
ATOM 642 C CA . PRO A 1 81 ? -9.644 15.384 22.186 1.00 58.28 81 PRO A CA 1
ATOM 643 C C . PRO A 1 81 ? -10.044 13.919 21.953 1.00 58.28 81 PRO A C 1
ATOM 645 O O . PRO A 1 81 ? -11.214 13.581 21.776 1.00 58.28 81 PRO A O 1
ATOM 648 N N . GLY A 1 82 ? -9.047 13.037 21.922 1.00 69.31 82 GLY A N 1
ATOM 649 C CA . GLY A 1 82 ? -9.206 11.609 21.664 1.00 69.31 82 GLY A CA 1
ATOM 650 C C . GLY A 1 82 ? -8.118 10.810 22.374 1.00 69.31 82 GLY A C 1
ATOM 651 O O . GLY A 1 82 ? -7.096 11.366 22.773 1.00 69.31 82 GLY A O 1
ATOM 652 N N . THR A 1 83 ? -8.336 9.505 22.538 1.00 78.94 83 THR A N 1
ATOM 653 C CA . THR A 1 83 ? -7.396 8.617 23.239 1.00 78.94 83 THR A CA 1
ATOM 654 C C . THR A 1 83 ? -6.051 8.525 22.509 1.00 78.94 83 THR A C 1
ATOM 656 O O . THR A 1 83 ? -5.982 8.669 21.284 1.00 78.94 83 THR A O 1
ATOM 659 N N . ALA A 1 84 ? -4.966 8.233 23.237 1.00 80.00 84 ALA A N 1
ATOM 660 C CA . ALA A 1 84 ? -3.630 8.066 22.651 1.00 80.00 84 ALA A CA 1
ATOM 661 C C . ALA A 1 84 ? -3.624 7.037 21.503 1.00 80.00 84 ALA A C 1
ATOM 663 O O . ALA A 1 84 ? -3.065 7.292 20.436 1.00 80.00 84 ALA A O 1
ATOM 664 N N . ARG A 1 85 ? -4.353 5.922 21.664 1.00 81.50 85 ARG A N 1
ATOM 665 C CA . ARG A 1 85 ? -4.535 4.898 20.622 1.00 81.50 85 ARG A CA 1
ATOM 666 C C . ARG A 1 85 ? -5.184 5.448 19.352 1.00 81.50 85 ARG A C 1
ATOM 668 O O . ARG A 1 85 ? -4.779 5.076 18.253 1.00 81.50 85 ARG A O 1
ATOM 675 N N . ALA A 1 86 ? -6.180 6.325 19.484 1.00 78.81 86 ALA A N 1
ATOM 676 C CA . ALA A 1 86 ? -6.834 6.946 18.338 1.00 78.81 86 ALA A CA 1
ATOM 677 C C . ALA A 1 86 ? -5.882 7.877 17.573 1.00 78.81 86 ALA A C 1
ATOM 679 O O . ALA A 1 86 ? -5.852 7.829 16.344 1.00 78.81 86 ALA A O 1
ATOM 680 N N . ARG A 1 87 ? -5.068 8.663 18.290 1.00 81.69 87 ARG A N 1
ATOM 681 C CA . ARG A 1 87 ? -4.057 9.552 17.692 1.00 81.69 87 ARG A CA 1
ATOM 682 C C . ARG A 1 87 ? -2.972 8.770 16.954 1.00 81.69 87 ARG A C 1
ATOM 684 O O . ARG A 1 87 ? -2.674 9.094 15.810 1.00 81.69 87 ARG A O 1
ATOM 691 N N . ILE A 1 88 ? -2.445 7.706 17.566 1.00 84.44 88 ILE A N 1
ATOM 692 C CA . ILE A 1 88 ? -1.437 6.832 16.941 1.00 84.44 88 ILE A CA 1
ATOM 693 C C . ILE A 1 88 ? -2.004 6.165 15.687 1.00 84.44 88 ILE A C 1
ATOM 695 O O . ILE A 1 88 ? -1.366 6.199 14.641 1.00 84.44 88 ILE A O 1
ATOM 699 N N . ASN A 1 89 ? -3.214 5.598 15.760 1.00 84.62 89 ASN A N 1
ATOM 700 C CA . ASN A 1 89 ? -3.838 4.955 14.602 1.00 84.62 89 ASN A CA 1
ATOM 701 C C . ASN A 1 89 ? -4.080 5.954 13.459 1.00 84.62 89 ASN A C 1
ATOM 703 O O . ASN A 1 89 ? -3.923 5.606 12.294 1.00 84.62 89 ASN A O 1
ATOM 707 N N . TYR A 1 90 ? -4.449 7.194 13.788 1.00 81.94 90 TYR A N 1
ATOM 708 C CA . TYR A 1 90 ? -4.609 8.248 12.794 1.00 81.94 90 TYR A CA 1
ATOM 709 C C . TYR A 1 90 ? -3.274 8.625 12.141 1.00 81.94 90 TYR A C 1
ATOM 711 O O . TYR A 1 90 ? -3.174 8.587 10.917 1.00 81.94 90 TYR A O 1
ATOM 719 N N . ALA A 1 91 ? -2.252 8.942 12.943 1.00 86.06 91 ALA A N 1
ATOM 720 C CA . ALA A 1 91 ? -0.928 9.300 12.439 1.00 86.06 91 ALA A CA 1
ATOM 721 C C . ALA A 1 91 ? -0.357 8.184 11.556 1.00 86.06 91 ALA A C 1
ATOM 723 O O . ALA A 1 91 ? 0.133 8.447 10.466 1.00 86.06 91 ALA A O 1
ATOM 724 N N . LEU A 1 92 ? -0.512 6.930 11.982 1.00 90.06 92 LEU A N 1
ATOM 725 C CA . LEU A 1 92 ? -0.097 5.763 11.217 1.00 90.06 92 LEU A CA 1
ATOM 726 C C . LEU A 1 92 ? -0.825 5.644 9.873 1.00 90.06 92 LEU A C 1
ATOM 728 O O . LEU A 1 92 ? -0.179 5.414 8.856 1.00 90.06 92 LEU A O 1
ATOM 732 N N . ASN A 1 93 ? -2.149 5.828 9.851 1.00 88.31 93 ASN A N 1
ATOM 733 C CA . ASN A 1 93 ? -2.930 5.784 8.612 1.00 88.31 93 ASN A CA 1
ATOM 734 C C . ASN A 1 93 ? -2.558 6.921 7.659 1.00 88.31 93 ASN A C 1
ATOM 736 O O . ASN A 1 93 ? -2.463 6.699 6.454 1.00 88.31 93 ASN A O 1
ATOM 740 N N . LEU A 1 94 ? -2.329 8.124 8.191 1.00 86.69 94 LEU A N 1
ATOM 741 C CA . LEU A 1 94 ? -1.903 9.272 7.399 1.00 86.69 94 LEU A CA 1
ATOM 742 C C . LEU A 1 94 ? -0.510 9.041 6.804 1.00 86.69 94 LEU A C 1
ATOM 744 O O . LEU A 1 94 ? -0.328 9.211 5.601 1.00 86.69 94 LEU A O 1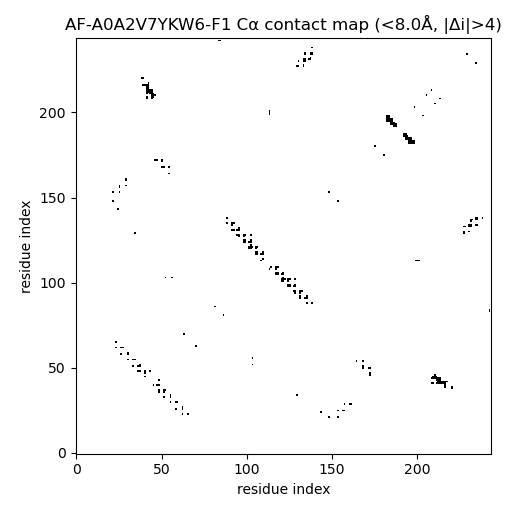
ATOM 748 N N . THR A 1 95 ? 0.453 8.594 7.612 1.00 90.94 95 THR A N 1
ATOM 749 C CA . THR A 1 95 ? 1.802 8.266 7.135 1.00 90.94 95 THR A CA 1
ATOM 750 C C . THR A 1 95 ? 1.760 7.152 6.096 1.00 90.94 95 THR A C 1
ATOM 752 O O . THR A 1 95 ? 2.418 7.264 5.064 1.00 90.94 95 THR A O 1
ATOM 755 N N . LEU A 1 96 ? 0.957 6.106 6.312 1.00 90.88 96 LEU A N 1
ATOM 756 C CA . LEU A 1 96 ? 0.779 5.026 5.340 1.00 90.88 96 LEU A CA 1
ATOM 757 C C . LEU A 1 96 ? 0.201 5.547 4.016 1.00 90.88 96 LEU A C 1
ATOM 759 O O . LEU A 1 96 ? 0.698 5.190 2.953 1.00 90.88 96 LEU A O 1
ATOM 763 N N . PHE A 1 97 ? -0.801 6.427 4.068 1.00 88.88 97 PHE A N 1
ATOM 764 C CA . PHE A 1 97 ? -1.383 7.040 2.874 1.00 88.88 97 PHE A CA 1
ATOM 765 C C . PHE A 1 97 ? -0.368 7.899 2.106 1.00 88.88 97 PHE A C 1
ATOM 767 O O . PHE A 1 97 ? -0.220 7.742 0.893 1.00 88.88 97 PHE A O 1
ATOM 774 N N . LEU A 1 98 ? 0.366 8.771 2.805 1.00 90.00 98 LEU A N 1
ATOM 775 C CA . LEU A 1 98 ? 1.371 9.644 2.191 1.00 90.00 98 LEU A CA 1
ATOM 776 C C . LEU A 1 98 ? 2.517 8.841 1.573 1.00 90.00 98 LEU A C 1
ATOM 778 O O . LEU A 1 98 ? 2.916 9.100 0.441 1.00 90.00 98 LEU A O 1
ATOM 782 N N . THR A 1 99 ? 3.024 7.843 2.295 1.00 93.69 99 THR A N 1
ATOM 783 C CA . THR A 1 99 ? 4.144 7.016 1.828 1.00 93.69 99 THR A CA 1
ATOM 784 C C . THR A 1 99 ? 3.739 6.096 0.681 1.00 93.69 99 THR A C 1
ATOM 786 O O . THR A 1 99 ? 4.509 5.972 -0.266 1.00 93.69 99 THR A O 1
ATOM 789 N N . MET A 1 100 ? 2.519 5.542 0.677 1.00 90.31 100 MET A N 1
ATOM 790 C CA . MET A 1 100 ? 2.014 4.816 -0.495 1.00 90.31 100 MET A CA 1
ATOM 791 C C . MET A 1 100 ? 1.803 5.726 -1.697 1.00 90.31 100 MET A C 1
ATOM 793 O O . MET A 1 100 ? 2.212 5.375 -2.798 1.00 90.31 100 MET A O 1
ATOM 797 N N . THR A 1 101 ? 1.236 6.916 -1.500 1.00 90.12 101 THR A N 1
ATOM 798 C CA . THR A 1 101 ? 1.064 7.882 -2.593 1.00 90.12 101 THR A CA 1
ATOM 799 C C . THR A 1 101 ? 2.416 8.270 -3.192 1.00 90.12 101 THR A C 1
ATOM 801 O O . THR A 1 101 ? 2.574 8.252 -4.411 1.00 90.12 101 THR A O 1
ATOM 804 N N . ALA A 1 102 ? 3.415 8.551 -2.348 1.00 91.94 102 ALA A N 1
ATOM 805 C CA . ALA A 1 102 ? 4.774 8.851 -2.785 1.00 91.94 102 ALA A CA 1
ATOM 806 C C . ALA A 1 102 ? 5.416 7.670 -3.529 1.00 91.94 102 ALA A C 1
ATOM 808 O O . ALA A 1 102 ? 5.994 7.884 -4.594 1.00 91.94 102 ALA A O 1
ATOM 809 N N . ALA A 1 103 ? 5.273 6.437 -3.028 1.00 92.81 103 ALA A N 1
ATOM 810 C CA . ALA A 1 103 ? 5.804 5.234 -3.674 1.00 92.81 103 ALA A CA 1
ATOM 811 C C . ALA A 1 103 ? 5.173 5.005 -5.052 1.00 92.81 103 ALA A C 1
ATOM 813 O O . ALA A 1 103 ? 5.877 4.734 -6.020 1.00 92.81 103 ALA A O 1
ATOM 814 N N . MET A 1 104 ? 3.859 5.183 -5.172 1.00 89.50 104 MET A N 1
ATOM 815 C CA . MET A 1 104 ? 3.152 5.014 -6.441 1.00 89.50 104 MET A CA 1
ATOM 816 C C . MET A 1 104 ? 3.509 6.113 -7.438 1.00 89.50 104 MET A C 1
ATOM 818 O O . MET A 1 104 ? 3.868 5.809 -8.572 1.00 89.50 104 MET A O 1
ATOM 822 N N . ALA A 1 105 ? 3.477 7.382 -7.019 1.00 88.69 105 ALA A N 1
ATOM 823 C CA . ALA A 1 105 ? 3.811 8.512 -7.883 1.00 88.69 105 ALA A CA 1
ATOM 824 C C . ALA A 1 105 ? 5.257 8.432 -8.394 1.00 88.69 105 ALA A C 1
ATOM 826 O O . ALA A 1 105 ? 5.499 8.588 -9.588 1.00 88.69 105 ALA A O 1
ATOM 827 N N . SER A 1 106 ? 6.208 8.132 -7.504 1.00 89.69 106 SER A N 1
ATOM 828 C CA . SER A 1 106 ? 7.609 7.933 -7.889 1.00 89.69 106 SER A CA 1
ATOM 829 C C . SER A 1 106 ? 7.808 6.685 -8.749 1.00 89.69 106 SER A C 1
ATOM 831 O O . SER A 1 106 ? 8.589 6.745 -9.688 1.00 89.69 106 SER A O 1
ATOM 833 N N . GLY A 1 107 ? 7.064 5.599 -8.511 1.00 86.06 107 GLY A N 1
ATOM 834 C CA . GLY A 1 107 ? 7.087 4.401 -9.357 1.00 86.06 107 GLY A CA 1
ATOM 835 C C . GLY A 1 107 ? 6.647 4.695 -10.793 1.00 86.06 107 GLY A C 1
ATOM 836 O O . GLY A 1 107 ? 7.379 4.405 -11.733 1.00 86.06 107 GLY A O 1
ATOM 837 N N . PHE A 1 108 ? 5.510 5.376 -10.972 1.00 82.19 108 PHE A N 1
ATOM 838 C CA . PHE A 1 108 ? 5.058 5.811 -12.301 1.00 82.19 108 PHE A CA 1
ATOM 839 C C . PHE A 1 108 ? 6.023 6.803 -12.958 1.00 82.19 108 PHE A C 1
ATOM 841 O O . PHE A 1 108 ? 6.204 6.774 -14.177 1.00 82.19 108 PHE A O 1
ATOM 848 N N . ALA A 1 109 ? 6.640 7.681 -12.162 1.00 80.88 109 ALA A N 1
ATOM 849 C CA . ALA A 1 109 ? 7.653 8.601 -12.656 1.00 80.88 109 ALA A CA 1
ATOM 850 C C . ALA A 1 109 ? 8.894 7.849 -13.154 1.00 80.88 109 ALA A C 1
ATOM 852 O O . ALA A 1 109 ? 9.381 8.197 -14.221 1.00 80.88 109 ALA A O 1
ATOM 853 N N . ILE A 1 110 ? 9.350 6.792 -12.469 1.00 76.56 110 ILE A N 1
ATOM 854 C CA . ILE A 1 110 ? 10.457 5.933 -12.931 1.00 76.56 110 ILE A CA 1
ATOM 855 C C . ILE A 1 110 ? 10.121 5.284 -14.280 1.00 76.56 110 ILE A C 1
ATOM 857 O O . ILE A 1 110 ? 10.954 5.307 -15.185 1.00 76.56 110 ILE A O 1
ATOM 861 N N . SER A 1 111 ? 8.891 4.786 -14.461 1.00 69.12 111 SER A N 1
ATOM 862 C CA . SER A 1 111 ? 8.460 4.165 -15.726 1.00 69.12 111 SER A CA 1
ATOM 863 C C . SER A 1 111 ? 8.427 5.142 -16.918 1.00 69.12 111 SER A C 1
ATOM 865 O O . SER A 1 111 ? 8.391 4.706 -18.068 1.00 69.12 111 SER A O 1
ATOM 867 N N . LYS A 1 112 ? 8.419 6.464 -16.679 1.00 59.00 112 LYS A N 1
ATOM 868 C CA . LYS A 1 112 ? 8.314 7.514 -17.718 1.00 59.00 112 LYS A CA 1
ATOM 869 C C . LYS A 1 112 ? 9.553 8.413 -17.836 1.00 59.00 112 LYS A C 1
ATOM 871 O O . LYS A 1 112 ? 9.809 8.937 -18.917 1.00 59.00 112 LYS A O 1
ATOM 876 N N . VAL A 1 113 ? 10.280 8.649 -16.743 1.00 52.31 113 VAL A N 1
ATOM 877 C CA . VAL A 1 113 ? 11.318 9.682 -16.596 1.00 52.31 113 VAL A CA 1
ATOM 878 C C . VAL A 1 113 ? 12.474 9.161 -15.732 1.00 52.31 113 VAL A C 1
ATOM 880 O O . VAL A 1 113 ? 12.321 8.839 -14.556 1.00 52.31 113 VAL A O 1
ATOM 883 N N . VAL A 1 114 ? 13.678 9.162 -16.306 1.00 53.19 114 VAL A N 1
ATOM 884 C CA . VAL A 1 114 ? 14.912 8.647 -15.692 1.00 53.19 114 VAL A CA 1
ATOM 885 C C . VAL A 1 114 ? 15.624 9.754 -14.911 1.00 53.19 114 VAL A C 1
ATOM 887 O O . VAL A 1 114 ? 16.638 10.290 -15.351 1.00 53.19 114 VAL A O 1
ATOM 890 N N . LEU A 1 115 ? 15.090 10.154 -13.758 1.00 55.19 115 LEU A N 1
ATOM 891 C CA . LEU A 1 115 ? 15.854 10.978 -12.812 1.00 55.19 115 LEU A CA 1
ATOM 892 C C . LEU A 1 115 ? 16.153 10.162 -11.547 1.00 55.19 115 LEU A C 1
ATOM 894 O O . LEU A 1 115 ? 15.238 9.534 -11.007 1.00 55.19 115 LEU A O 1
ATOM 898 N N . PRO A 1 116 ? 17.397 10.194 -11.025 1.00 66.75 116 PRO A N 1
ATOM 899 C CA . PRO A 1 116 ? 17.803 9.391 -9.864 1.00 66.75 116 PRO A CA 1
ATOM 900 C C . PRO A 1 116 ? 17.016 9.744 -8.595 1.00 66.75 116 PRO A C 1
ATOM 902 O O . PRO A 1 116 ? 16.850 8.910 -7.706 1.00 66.75 116 PRO A O 1
ATOM 905 N N . LEU A 1 117 ? 16.472 10.964 -8.536 1.00 78.19 117 LEU A N 1
ATOM 906 C CA . LEU A 1 117 ? 15.599 11.417 -7.460 1.00 78.19 117 LEU A CA 1
ATOM 907 C C . LEU A 1 117 ? 14.369 10.507 -7.294 1.00 78.19 117 LEU A C 1
ATOM 909 O O . LEU A 1 117 ? 14.007 10.181 -6.165 1.00 78.19 117 LEU A O 1
ATOM 913 N N . TRP A 1 118 ? 13.752 10.053 -8.392 1.00 83.62 118 TRP A N 1
ATOM 914 C CA . TRP A 1 118 ? 12.546 9.221 -8.329 1.00 83.62 118 TRP A CA 1
ATOM 915 C C . TRP A 1 118 ? 12.829 7.835 -7.757 1.00 83.62 118 TRP A C 1
ATOM 917 O O . TRP A 1 118 ? 12.057 7.361 -6.929 1.00 83.62 118 TRP A O 1
ATOM 927 N N . HIS A 1 119 ? 13.965 7.231 -8.119 1.00 83.12 119 HIS A N 1
ATOM 928 C CA . HIS A 1 119 ? 14.415 5.957 -7.552 1.00 83.12 119 HIS A CA 1
ATOM 929 C C . HIS A 1 119 ? 14.618 6.052 -6.038 1.00 83.12 119 HIS A C 1
ATOM 931 O O . HIS A 1 119 ? 14.078 5.234 -5.292 1.00 83.12 119 HIS A O 1
ATOM 937 N N . GLY A 1 120 ? 15.327 7.087 -5.574 1.00 85.06 120 GLY A N 1
ATOM 938 C CA . GLY A 1 120 ? 15.539 7.309 -4.142 1.00 85.06 120 GLY A CA 1
ATOM 939 C C . GLY A 1 120 ? 14.229 7.529 -3.378 1.00 85.06 120 GLY A C 1
ATOM 940 O O . GLY A 1 120 ? 14.020 6.932 -2.320 1.00 85.06 120 GLY A O 1
ATOM 941 N N . ILE A 1 121 ? 13.311 8.332 -3.932 1.00 89.12 121 ILE A N 1
ATOM 942 C CA . ILE A 1 121 ? 11.984 8.559 -3.339 1.00 89.12 121 ILE A CA 1
ATOM 943 C C . ILE A 1 121 ? 11.186 7.255 -3.289 1.00 89.12 121 ILE A C 1
ATOM 945 O O . ILE A 1 121 ? 10.595 6.956 -2.251 1.00 89.12 121 ILE A O 1
ATOM 949 N N . HIS A 1 122 ? 11.173 6.472 -4.368 1.00 91.00 122 HIS A N 1
ATOM 950 C CA . HIS A 1 122 ? 10.429 5.217 -4.444 1.00 91.00 122 HIS A CA 1
ATOM 951 C C . HIS A 1 122 ? 10.938 4.193 -3.428 1.00 91.00 122 HIS A C 1
ATOM 953 O O . HIS A 1 122 ? 10.157 3.612 -2.671 1.00 91.00 122 HIS A O 1
ATOM 959 N N . GLU A 1 123 ? 12.254 4.009 -3.341 1.00 89.06 123 GLU A N 1
ATOM 960 C CA . GLU A 1 123 ? 12.853 3.069 -2.398 1.00 89.06 123 GLU A CA 1
ATOM 961 C C . GLU A 1 123 ? 12.616 3.488 -0.941 1.00 89.06 123 GLU A C 1
ATOM 963 O O . GLU A 1 123 ? 12.223 2.668 -0.107 1.00 89.06 123 GLU A O 1
ATOM 968 N N . PHE A 1 124 ? 12.805 4.768 -0.622 1.00 92.75 124 PHE A N 1
ATOM 969 C CA . PHE A 1 124 ? 12.568 5.261 0.730 1.00 92.75 124 PHE A CA 1
ATOM 970 C C . PHE A 1 124 ? 11.091 5.145 1.122 1.00 92.75 124 PHE A C 1
ATOM 972 O O . PHE A 1 124 ? 10.756 4.566 2.160 1.00 92.75 124 PHE A O 1
ATOM 979 N N . SER A 1 125 ? 10.198 5.662 0.277 1.00 94.06 125 SER A N 1
ATOM 980 C CA . SER A 1 125 ? 8.762 5.659 0.551 1.00 94.06 125 SER A CA 1
ATOM 981 C C . SER A 1 125 ? 8.206 4.240 0.656 1.00 94.06 125 SER A C 1
ATOM 983 O O . SER A 1 125 ? 7.491 3.968 1.616 1.00 94.06 125 SER A O 1
ATOM 985 N N . SER A 1 126 ? 8.595 3.309 -0.223 1.00 92.25 126 SER A N 1
ATOM 986 C CA . SER A 1 126 ? 8.145 1.908 -0.167 1.00 92.25 126 SER A CA 1
ATOM 987 C C . SER A 1 126 ? 8.577 1.193 1.118 1.00 92.25 126 SER A C 1
ATOM 989 O O . SER A 1 126 ? 7.768 0.493 1.732 1.00 92.25 126 SER A O 1
ATOM 991 N N . ARG A 1 127 ? 9.812 1.409 1.596 1.00 91.44 127 ARG A N 1
ATOM 992 C CA . ARG A 1 127 ? 10.295 0.842 2.871 1.00 91.44 127 ARG A CA 1
ATOM 993 C C . ARG A 1 127 ? 9.487 1.351 4.063 1.00 91.44 127 ARG A C 1
ATOM 995 O O . ARG A 1 127 ? 9.064 0.554 4.9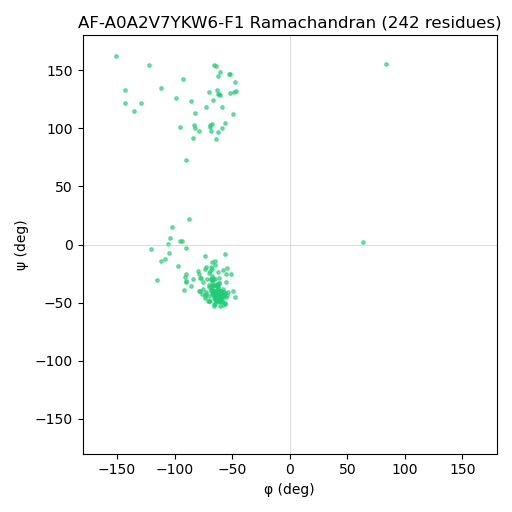05 1.00 91.44 127 ARG A O 1
ATOM 1002 N N . VAL A 1 128 ? 9.248 2.662 4.129 1.00 93.31 128 VAL A N 1
ATOM 1003 C CA . VAL A 1 128 ? 8.451 3.264 5.211 1.00 93.31 128 VAL A CA 1
ATOM 1004 C C . VAL A 1 128 ? 6.998 2.804 5.126 1.00 93.31 128 VAL A C 1
ATOM 1006 O O . VAL A 1 128 ? 6.402 2.464 6.150 1.00 93.31 128 VAL A O 1
ATOM 1009 N N . ALA A 1 129 ? 6.438 2.734 3.921 1.00 93.19 129 ALA A N 1
ATOM 1010 C CA . ALA A 1 129 ? 5.065 2.313 3.704 1.00 93.19 129 ALA A CA 1
ATOM 1011 C C . ALA A 1 129 ? 4.855 0.844 4.112 1.00 93.19 129 ALA A C 1
ATOM 1013 O O . ALA A 1 129 ? 3.868 0.527 4.775 1.00 93.19 129 ALA A O 1
ATOM 1014 N N . LEU A 1 130 ? 5.819 -0.038 3.825 1.00 91.12 130 LEU A N 1
ATOM 1015 C CA . LEU A 1 130 ? 5.800 -1.433 4.269 1.00 91.12 130 LEU A CA 1
ATOM 1016 C C . LEU A 1 130 ? 5.849 -1.557 5.802 1.00 91.12 130 LEU A C 1
ATOM 1018 O O . LEU A 1 130 ? 5.070 -2.312 6.389 1.00 91.12 130 LEU A O 1
ATOM 1022 N N . ALA A 1 131 ? 6.716 -0.787 6.467 1.00 90.25 131 ALA A N 1
ATOM 1023 C CA . ALA A 1 131 ? 6.779 -0.757 7.930 1.00 90.25 131 ALA A CA 1
ATOM 1024 C C . ALA A 1 131 ? 5.471 -0.224 8.547 1.00 90.25 131 ALA A C 1
ATOM 1026 O O . ALA A 1 131 ? 4.951 -0.798 9.508 1.00 90.25 131 ALA A O 1
ATOM 1027 N N . CYS A 1 132 ? 4.896 0.832 7.963 1.00 91.56 132 CYS A N 1
ATOM 1028 C CA . CYS A 1 132 ? 3.612 1.379 8.392 1.00 91.56 132 CYS A CA 1
ATOM 1029 C C . CYS A 1 132 ? 2.469 0.381 8.178 1.00 91.56 132 CYS A C 1
ATOM 1031 O O . CYS A 1 132 ? 1.623 0.243 9.057 1.00 91.56 132 CYS A O 1
ATOM 1033 N N . ALA A 1 133 ? 2.454 -0.354 7.063 1.00 90.19 133 ALA A N 1
ATOM 1034 C CA . ALA A 1 133 ? 1.458 -1.389 6.789 1.00 90.19 133 ALA A CA 1
ATOM 1035 C C . ALA A 1 133 ? 1.538 -2.529 7.818 1.00 90.19 133 ALA A C 1
ATOM 1037 O O . ALA A 1 133 ? 0.511 -2.964 8.344 1.00 90.19 133 ALA A O 1
ATOM 1038 N N . ALA A 1 134 ? 2.754 -2.959 8.175 1.00 87.75 134 ALA A N 1
ATOM 1039 C CA . ALA A 1 134 ? 2.984 -3.961 9.215 1.00 87.75 134 ALA A CA 1
ATOM 1040 C C . ALA A 1 134 ? 2.453 -3.499 10.582 1.00 87.75 134 ALA A C 1
ATOM 1042 O O . ALA A 1 134 ? 1.736 -4.235 11.266 1.00 87.75 134 ALA A O 1
ATOM 1043 N N . LEU A 1 135 ? 2.755 -2.255 10.965 1.00 89.06 135 LEU A N 1
ATOM 1044 C CA . LEU A 1 135 ? 2.275 -1.671 12.216 1.00 89.06 135 LEU A CA 1
ATOM 1045 C C . LEU A 1 135 ? 0.754 -1.459 12.201 1.00 89.06 135 LEU A C 1
ATOM 1047 O O . LEU A 1 135 ? 0.083 -1.673 13.212 1.00 89.06 135 LEU A O 1
ATOM 1051 N N . HIS A 1 136 ? 0.196 -1.079 11.050 1.00 88.62 136 HIS A N 1
ATOM 1052 C CA . HIS A 1 136 ? -1.239 -0.886 10.865 1.00 88.62 136 HIS A CA 1
ATOM 1053 C C . HIS A 1 136 ? -1.988 -2.205 11.071 1.00 88.62 136 HIS A C 1
ATOM 1055 O O . HIS A 1 136 ? -2.973 -2.250 11.819 1.00 88.62 136 HIS A O 1
ATOM 1061 N N . LEU A 1 137 ? -1.473 -3.288 10.479 1.00 86.38 137 LEU A N 1
ATOM 1062 C CA . LEU A 1 137 ? -1.971 -4.646 10.671 1.00 86.38 137 LEU A CA 1
ATOM 1063 C C . LEU A 1 137 ? -1.859 -5.081 12.140 1.00 86.38 137 LEU A C 1
ATOM 1065 O O . LEU A 1 137 ? -2.818 -5.620 12.692 1.00 86.38 137 LEU A O 1
ATOM 1069 N N . ALA A 1 138 ? -0.731 -4.800 12.797 1.00 85.31 138 ALA A N 1
ATOM 1070 C CA . ALA A 1 138 ? -0.522 -5.127 14.207 1.00 85.31 138 ALA A CA 1
ATOM 1071 C C . ALA A 1 138 ? -1.534 -4.432 15.134 1.00 85.31 138 ALA A C 1
ATOM 1073 O O . ALA A 1 138 ? -2.107 -5.069 16.022 1.00 85.31 138 ALA A O 1
ATOM 1074 N N . LEU A 1 139 ? -1.792 -3.139 14.911 1.00 84.19 139 LEU A N 1
ATOM 1075 C CA . LEU A 1 139 ? -2.695 -2.333 15.738 1.00 84.19 139 LEU A CA 1
ATOM 1076 C C . LEU A 1 139 ? -4.176 -2.702 15.545 1.00 84.19 139 LEU A C 1
ATOM 1078 O O . LEU A 1 139 ? -4.981 -2.568 16.476 1.00 84.19 139 LEU A O 1
ATOM 1082 N N . ASN A 1 140 ? -4.535 -3.171 14.347 1.00 81.56 140 ASN A N 1
ATOM 1083 C CA . ASN A 1 140 ? -5.908 -3.516 13.968 1.00 81.56 140 ASN A CA 1
ATOM 1084 C C . ASN A 1 140 ? -6.182 -5.033 13.941 1.00 81.56 140 ASN A C 1
ATOM 1086 O O . ASN A 1 140 ? -7.297 -5.436 13.607 1.00 81.56 140 ASN A O 1
ATOM 1090 N N . TRP A 1 141 ? -5.220 -5.862 14.362 1.00 75.06 141 TRP A N 1
ATOM 1091 C CA . TRP A 1 141 ? -5.262 -7.331 14.313 1.00 75.06 141 TRP A CA 1
ATOM 1092 C C . TRP A 1 141 ? -6.568 -7.937 14.843 1.00 75.06 141 TRP A C 1
ATOM 1094 O O . TRP A 1 141 ? -7.185 -8.796 14.215 1.00 75.06 141 TRP A O 1
ATOM 1104 N N . ASP A 1 142 ? -7.043 -7.450 15.988 1.00 73.50 142 ASP A N 1
ATOM 1105 C CA . ASP A 1 142 ? -8.233 -8.003 16.637 1.00 73.50 142 ASP A CA 1
ATOM 1106 C C . ASP A 1 142 ? -9.510 -7.726 15.830 1.00 73.50 142 ASP A C 1
ATOM 1108 O O . ASP A 1 142 ? -10.425 -8.544 15.800 1.00 73.50 142 ASP A O 1
ATOM 1112 N N . ARG A 1 143 ? -9.568 -6.619 15.081 1.00 69.25 143 ARG A N 1
ATOM 1113 C CA . ARG A 1 143 ? -10.721 -6.313 14.217 1.00 69.25 143 ARG A CA 1
ATOM 1114 C C . ARG A 1 143 ? -10.820 -7.273 13.032 1.00 69.25 143 ARG A C 1
ATOM 1116 O O . ARG A 1 143 ? -11.934 -7.545 12.583 1.00 69.25 143 ARG A O 1
ATOM 1123 N N . LEU A 1 144 ? -9.680 -7.786 12.568 1.00 65.56 144 LEU A N 1
ATOM 1124 C CA . LEU A 1 144 ? -9.583 -8.714 11.446 1.00 65.56 144 LEU A CA 1
ATOM 1125 C C . LEU A 1 144 ? -9.951 -10.152 11.852 1.00 65.56 144 LEU A C 1
ATOM 1127 O O . LEU A 1 144 ? -10.665 -10.825 11.114 1.00 65.56 144 LEU A O 1
ATOM 1131 N N . PHE A 1 145 ? -9.523 -10.606 13.040 1.00 64.38 145 PHE A N 1
ATOM 1132 C CA . PHE A 1 145 ? -9.628 -12.020 13.445 1.00 64.38 145 PHE A CA 1
ATOM 1133 C C . PHE A 1 145 ? -10.674 -12.338 14.532 1.00 64.38 145 PHE A C 1
ATOM 1135 O O . PHE A 1 145 ? -10.991 -13.510 14.735 1.00 64.38 145 PHE A O 1
ATOM 1142 N N . VAL A 1 146 ? -11.250 -11.346 15.229 1.00 57.09 146 VAL A N 1
ATOM 1143 C CA . VAL A 1 146 ? -12.251 -11.598 16.297 1.00 57.09 146 VAL A CA 1
ATOM 1144 C C . VAL A 1 146 ? -13.650 -11.889 15.740 1.00 57.09 146 VAL A C 1
ATOM 1146 O O . VAL A 1 146 ? -14.451 -12.571 16.381 1.00 57.09 146 VAL A O 1
ATOM 1149 N N . ARG A 1 147 ? -13.963 -11.463 14.511 1.00 53.78 147 ARG A N 1
ATOM 1150 C CA . ARG A 1 147 ? -15.150 -11.966 13.805 1.00 53.78 147 ARG A CA 1
ATOM 1151 C C . ARG A 1 147 ? -14.751 -13.249 13.098 1.00 53.78 147 ARG A C 1
ATOM 1153 O O . ARG A 1 147 ? -13.835 -13.216 12.294 1.00 53.78 147 ARG A O 1
ATOM 1160 N N . ARG A 1 148 ? -15.435 -14.365 13.370 1.00 51.28 148 ARG A N 1
ATOM 1161 C CA . ARG A 1 148 ? -15.291 -15.607 12.596 1.00 51.28 148 ARG A CA 1
ATOM 1162 C C . ARG A 1 148 ? -16.189 -15.528 11.355 1.00 51.28 148 ARG A C 1
ATOM 1164 O O . ARG A 1 148 ? -17.366 -15.884 11.453 1.00 51.28 148 ARG A O 1
ATOM 1171 N N . PRO A 1 149 ? -15.729 -15.052 10.182 1.00 53.31 149 PRO A N 1
ATOM 1172 C CA . PRO A 1 149 ? -16.468 -15.315 8.961 1.00 53.31 149 PRO A CA 1
ATOM 1173 C C . PRO A 1 149 ? -16.494 -16.833 8.760 1.00 53.31 149 PRO A C 1
ATOM 1175 O O . PRO A 1 149 ? -15.530 -17.528 9.081 1.00 53.31 149 PRO A O 1
ATOM 1178 N N . ARG A 1 150 ? -17.592 -17.371 8.219 1.00 57.47 150 ARG A N 1
ATOM 1179 C CA . ARG A 1 150 ? -17.583 -18.741 7.689 1.00 57.47 150 ARG A CA 1
ATOM 1180 C C . ARG A 1 150 ? -16.463 -18.809 6.650 1.00 57.47 150 ARG A C 1
ATOM 1182 O O . ARG A 1 150 ? -16.618 -18.266 5.557 1.00 57.47 150 ARG A O 1
ATOM 1189 N N . PHE A 1 151 ? -15.351 -19.438 7.026 1.00 51.06 151 PHE A N 1
ATOM 1190 C CA . PHE A 1 151 ? -14.074 -19.428 6.310 1.00 51.06 151 PHE A CA 1
ATOM 1191 C C . PHE A 1 151 ? -14.261 -19.748 4.816 1.00 51.06 151 PHE A C 1
ATOM 1193 O O . PHE A 1 151 ? -13.749 -19.018 3.982 1.00 51.06 151 PHE A O 1
ATOM 1200 N N . ARG A 1 152 ? -15.146 -20.702 4.474 1.00 50.84 152 ARG A N 1
ATOM 1201 C CA . ARG A 1 152 ? -15.481 -21.100 3.086 1.00 50.84 152 ARG A CA 1
ATOM 1202 C C . ARG A 1 152 ? -16.105 -20.006 2.207 1.00 50.84 152 ARG A C 1
ATOM 1204 O O . ARG A 1 152 ? -15.850 -19.980 1.012 1.00 50.84 152 ARG A O 1
ATOM 1211 N N . ALA A 1 153 ? -16.938 -19.116 2.751 1.00 57.94 153 ALA A N 1
ATOM 1212 C CA . ALA A 1 153 ? -17.592 -18.071 1.949 1.00 57.94 153 ALA A CA 1
ATOM 1213 C C . ALA A 1 153 ? -16.687 -16.846 1.752 1.00 57.94 153 ALA A C 1
ATOM 1215 O O . ALA A 1 153 ? -16.793 -16.149 0.743 1.00 57.94 153 ALA A O 1
ATOM 1216 N N . LEU A 1 154 ? -15.804 -16.584 2.724 1.00 55.22 154 LEU A N 1
ATOM 1217 C CA . LEU A 1 154 ? -14.765 -15.569 2.603 1.00 55.22 154 LEU A CA 1
ATOM 1218 C C . LEU A 1 154 ? -13.696 -16.029 1.613 1.00 55.22 154 LEU A C 1
ATOM 1220 O O . LEU A 1 154 ? -13.399 -15.281 0.691 1.00 55.22 154 LEU A O 1
ATOM 1224 N N . THR A 1 155 ? -13.186 -17.258 1.745 1.00 54.94 155 THR A N 1
ATOM 1225 C CA . THR A 1 155 ? -12.196 -17.801 0.807 1.00 54.94 155 THR A CA 1
ATOM 1226 C C . THR A 1 155 ? -12.740 -17.852 -0.612 1.00 54.94 155 THR A C 1
ATOM 1228 O O . THR A 1 155 ? -12.026 -17.453 -1.518 1.00 54.94 155 THR A O 1
ATOM 1231 N N . ALA A 1 156 ? -14.008 -18.228 -0.817 1.00 58.22 156 ALA A N 1
ATOM 1232 C CA . ALA A 1 156 ? -14.620 -18.206 -2.144 1.00 58.22 156 ALA A CA 1
ATOM 1233 C C . ALA A 1 156 ? -14.656 -16.794 -2.756 1.00 58.22 156 ALA A C 1
ATOM 1235 O O . ALA A 1 156 ? -14.291 -16.637 -3.911 1.00 58.22 156 ALA A O 1
ATOM 1236 N N . ARG A 1 157 ? -15.031 -15.754 -1.994 1.00 57.47 157 ARG A N 1
ATOM 1237 C CA . ARG A 1 157 ? -15.100 -14.365 -2.496 1.00 57.47 157 ARG A CA 1
ATOM 1238 C C . ARG A 1 157 ? -13.734 -13.704 -2.659 1.00 57.47 157 ARG A C 1
ATOM 1240 O O . ARG A 1 157 ? -13.538 -12.969 -3.620 1.00 57.47 157 ARG A O 1
ATOM 1247 N N . VAL A 1 158 ? -12.805 -13.970 -1.737 1.00 60.00 158 VAL A N 1
ATOM 1248 C CA . VAL A 1 158 ? -11.390 -13.594 -1.877 1.00 60.00 158 VAL A CA 1
ATOM 1249 C C . VAL A 1 158 ? -10.828 -14.259 -3.121 1.00 60.00 158 VAL A C 1
ATOM 1251 O O . VAL A 1 158 ? -10.201 -13.577 -3.912 1.00 60.00 158 VAL A O 1
ATOM 1254 N N . ALA A 1 159 ? -11.113 -15.544 -3.341 1.00 61.59 159 ALA A N 1
ATOM 1255 C CA . ALA A 1 159 ? -10.710 -16.241 -4.551 1.00 61.59 159 ALA A CA 1
ATOM 1256 C C . ALA A 1 159 ? -11.349 -15.609 -5.789 1.00 61.59 159 ALA A C 1
ATOM 1258 O O . ALA A 1 159 ? -10.636 -15.393 -6.749 1.00 61.59 159 ALA A O 1
ATOM 1259 N N . THR A 1 160 ? -12.630 -15.222 -5.782 1.00 61.91 160 THR A N 1
ATOM 1260 C CA . THR A 1 160 ? -13.246 -14.558 -6.946 1.00 61.91 160 THR A CA 1
ATOM 1261 C C . THR A 1 160 ? -12.624 -13.195 -7.243 1.00 61.91 160 THR A C 1
ATOM 1263 O O . THR A 1 160 ? -12.361 -12.897 -8.400 1.00 61.91 160 THR A O 1
ATOM 1266 N N . ILE A 1 161 ? -12.369 -12.365 -6.227 1.00 59.34 161 ILE A N 1
ATOM 1267 C CA . ILE A 1 161 ? -11.763 -11.037 -6.419 1.00 59.34 161 ILE A CA 1
ATOM 1268 C C . ILE A 1 161 ? -10.282 -11.162 -6.770 1.00 59.34 161 ILE A C 1
ATOM 1270 O O . ILE A 1 161 ? -9.817 -10.473 -7.666 1.00 59.34 161 ILE A O 1
ATOM 1274 N N . ALA A 1 162 ? -9.551 -12.072 -6.130 1.00 62.06 162 ALA A N 1
ATOM 1275 C CA . ALA A 1 162 ? -8.178 -12.386 -6.496 1.00 62.06 162 ALA A CA 1
ATOM 1276 C C . ALA A 1 162 ? -8.109 -12.951 -7.919 1.00 62.06 162 ALA A C 1
ATOM 1278 O O . ALA A 1 162 ? -7.244 -12.538 -8.671 1.00 62.06 162 ALA A O 1
ATOM 1279 N N . VAL A 1 163 ? -9.049 -13.808 -8.327 1.00 65.88 163 VAL A N 1
ATOM 1280 C CA . VAL A 1 163 ? -9.182 -14.293 -9.708 1.00 65.88 163 VAL A CA 1
ATOM 1281 C C . VAL A 1 163 ? -9.531 -13.145 -10.647 1.00 65.88 163 VAL A C 1
ATOM 1283 O O . VAL A 1 163 ? -8.935 -13.067 -11.704 1.00 65.88 163 VAL A O 1
ATOM 1286 N N . ALA A 1 164 ? -10.412 -12.215 -10.278 1.00 63.56 164 ALA A N 1
ATOM 1287 C CA . ALA A 1 164 ? -10.719 -11.049 -11.103 1.00 63.56 164 ALA A CA 1
ATOM 1288 C C . ALA A 1 164 ? -9.503 -10.122 -11.254 1.00 63.56 164 ALA A C 1
ATOM 1290 O O . ALA A 1 164 ? -9.211 -9.694 -12.362 1.00 63.56 164 ALA A O 1
ATOM 1291 N N . ILE A 1 165 ? -8.752 -9.871 -10.178 1.00 60.50 165 ILE A N 1
ATOM 1292 C CA . ILE A 1 165 ? -7.489 -9.121 -10.212 1.00 60.50 165 ILE A CA 1
ATOM 1293 C C . ILE A 1 165 ? -6.461 -9.870 -11.058 1.00 60.50 165 ILE A C 1
ATOM 1295 O O . ILE A 1 165 ? -5.835 -9.260 -11.907 1.00 60.50 165 ILE A O 1
ATOM 1299 N N . VAL A 1 166 ? -6.315 -11.186 -10.891 1.00 65.81 166 VAL A N 1
ATOM 1300 C CA . VAL A 1 166 ? -5.412 -12.017 -11.699 1.00 65.81 166 VAL A CA 1
ATOM 1301 C C . VAL A 1 166 ? -5.837 -12.010 -13.161 1.00 65.81 166 VAL A C 1
ATOM 1303 O O . VAL A 1 166 ? -4.973 -11.874 -14.009 1.00 65.81 166 VAL A O 1
ATOM 1306 N N . ILE A 1 167 ? -7.128 -12.101 -13.482 1.00 68.44 167 ILE A N 1
ATOM 1307 C CA . ILE A 1 167 ? -7.648 -12.030 -14.852 1.00 68.44 167 ILE A CA 1
ATOM 1308 C C . ILE A 1 167 ? -7.371 -10.651 -15.433 1.00 68.44 167 ILE A C 1
ATOM 1310 O O . ILE A 1 167 ? -6.854 -10.579 -16.538 1.00 68.44 167 ILE A O 1
ATOM 1314 N N . VAL A 1 168 ? -7.660 -9.571 -14.701 1.00 60.69 168 VAL A N 1
ATOM 1315 C CA . VAL A 1 168 ? -7.373 -8.204 -15.148 1.00 60.69 168 VAL A CA 1
ATOM 1316 C C . VAL A 1 168 ? -5.876 -8.050 -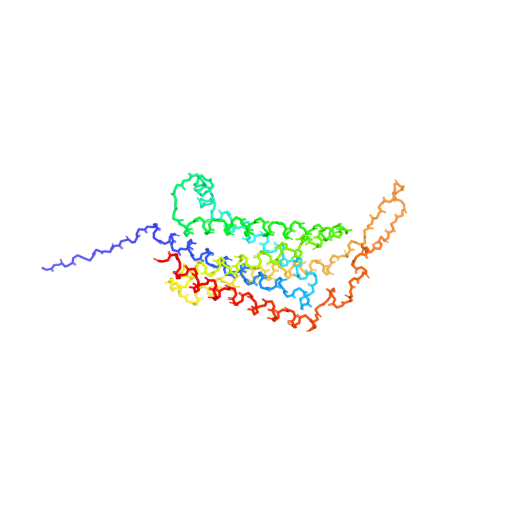15.372 1.00 60.69 168 VAL A C 1
ATOM 1318 O O . VAL A 1 168 ? -5.494 -7.723 -16.482 1.00 60.69 168 VAL A O 1
ATOM 1321 N N . SER A 1 169 ? -5.030 -8.393 -14.400 1.00 55.75 169 SER A N 1
ATOM 1322 C CA . SER A 1 169 ? -3.569 -8.342 -14.508 1.00 55.75 169 SER A CA 1
ATOM 1323 C C . SER A 1 169 ? -3.012 -9.256 -15.602 1.00 55.75 169 SER A C 1
ATOM 1325 O O . SER A 1 169 ? -2.026 -8.898 -16.230 1.00 55.75 169 SER A O 1
ATOM 1327 N N . THR A 1 170 ? -3.630 -10.411 -15.869 1.00 63.91 170 THR A N 1
ATOM 1328 C CA . THR A 1 170 ? -3.223 -11.341 -16.940 1.00 63.91 170 THR A CA 1
ATOM 1329 C C . THR A 1 170 ? -3.663 -10.829 -18.302 1.00 63.91 170 THR A C 1
ATOM 1331 O O . THR A 1 170 ? -2.880 -10.886 -19.239 1.00 63.91 170 THR A O 1
ATOM 1334 N N . ALA A 1 171 ? -4.881 -10.301 -18.431 1.00 65.56 171 ALA A N 1
ATOM 1335 C CA . ALA A 1 171 ? -5.366 -9.668 -19.654 1.00 65.56 171 ALA A CA 1
ATOM 1336 C C . ALA A 1 171 ? -4.493 -8.465 -20.001 1.00 65.56 171 ALA A C 1
ATOM 1338 O O . ALA A 1 171 ? -4.081 -8.279 -21.134 1.00 65.56 171 ALA A O 1
ATOM 1339 N N . VAL A 1 172 ? -4.138 -7.702 -18.985 1.00 54.66 172 VAL A N 1
ATOM 1340 C CA . VAL A 1 172 ? -3.258 -6.553 -19.054 1.00 54.66 172 VAL A CA 1
ATOM 1341 C C . VAL A 1 172 ? -1.801 -6.939 -19.385 1.00 54.66 172 VAL A C 1
ATOM 1343 O O . VAL A 1 172 ? -1.191 -6.331 -20.260 1.00 54.66 172 VAL A O 1
ATOM 1346 N N . TYR A 1 173 ? -1.265 -8.002 -18.780 1.00 59.28 173 TYR A N 1
ATOM 1347 C CA . TYR A 1 173 ? 0.033 -8.587 -19.142 1.00 59.28 173 TYR A CA 1
ATOM 1348 C C . TYR A 1 173 ? 0.036 -9.142 -20.572 1.00 59.28 173 TYR A C 1
ATOM 1350 O O . TYR A 1 173 ? 1.005 -8.987 -21.308 1.00 59.28 173 TYR A O 1
ATOM 1358 N N . ALA A 1 174 ? -1.056 -9.781 -20.990 1.00 65.81 174 ALA A N 1
ATOM 1359 C CA . ALA A 1 174 ? -1.234 -10.260 -22.353 1.00 65.81 174 ALA A CA 1
ATOM 1360 C C . ALA A 1 174 ? -1.302 -9.085 -23.337 1.00 65.81 174 ALA A C 1
ATOM 1362 O O . ALA A 1 174 ? -0.675 -9.154 -24.389 1.00 65.81 174 ALA A O 1
ATOM 1363 N N . ILE A 1 175 ? -1.976 -7.987 -22.975 1.00 58.56 175 ILE A N 1
ATOM 1364 C CA . ILE A 1 175 ? -1.978 -6.740 -23.746 1.00 58.56 175 ILE A CA 1
ATOM 1365 C C . ILE A 1 175 ? -0.554 -6.192 -23.872 1.00 58.56 175 ILE A C 1
ATOM 1367 O O . ILE A 1 175 ? -0.172 -5.861 -24.981 1.00 58.56 175 ILE A O 1
ATOM 1371 N N . ASP A 1 176 ? 0.261 -6.166 -22.815 1.00 54.41 176 ASP A N 1
ATOM 1372 C CA . ASP A 1 176 ? 1.674 -5.742 -22.900 1.00 54.41 176 ASP A CA 1
ATOM 1373 C C . ASP A 1 176 ? 2.525 -6.632 -23.829 1.00 54.41 176 ASP A C 1
ATOM 1375 O O . ASP A 1 176 ? 3.421 -6.152 -24.516 1.00 54.41 176 ASP A O 1
ATOM 1379 N N . ARG A 1 177 ? 2.231 -7.936 -23.904 1.00 64.69 177 ARG A N 1
ATOM 1380 C CA . ARG A 1 177 ? 2.924 -8.864 -24.819 1.00 64.69 177 ARG A CA 1
ATOM 1381 C C . ARG A 1 177 ? 2.465 -8.760 -26.271 1.00 64.69 177 ARG A C 1
ATOM 1383 O O . ARG A 1 177 ? 3.231 -9.122 -27.162 1.00 64.69 177 ARG A O 1
ATOM 1390 N N . VAL A 1 178 ? 1.216 -8.361 -26.489 1.00 63.91 178 VAL A N 1
ATOM 1391 C CA . VAL A 1 178 ? 0.599 -8.227 -27.817 1.00 63.91 178 VAL A CA 1
ATOM 1392 C C . VAL A 1 178 ? 0.805 -6.821 -28.376 1.00 63.91 178 VAL A C 1
ATOM 1394 O O . VAL A 1 178 ? 0.951 -6.658 -29.585 1.00 63.91 178 VAL A O 1
ATOM 1397 N N . MET A 1 179 ? 0.853 -5.812 -27.509 1.00 43.31 179 MET A N 1
ATOM 1398 C CA . MET A 1 179 ? 1.236 -4.460 -27.875 1.00 43.31 179 MET A CA 1
ATOM 1399 C C . MET A 1 179 ? 2.714 -4.478 -28.267 1.00 43.31 179 MET A C 1
ATOM 1401 O O . MET A 1 179 ? 3.560 -4.888 -27.467 1.00 43.31 179 MET A O 1
ATOM 1405 N N . PRO A 1 180 ? 3.063 -4.019 -29.480 1.00 50.22 180 PRO A N 1
ATOM 1406 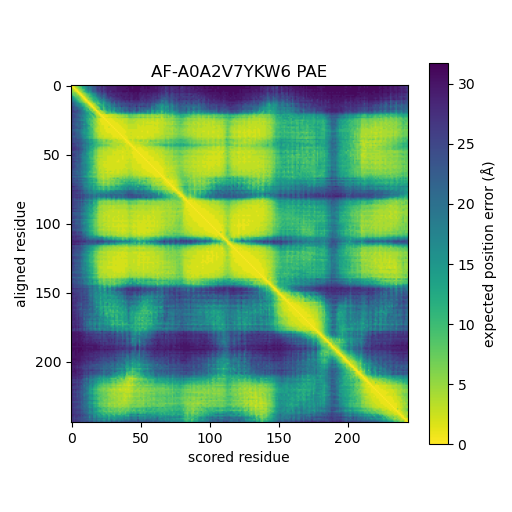C CA . PRO A 1 180 ? 4.438 -3.671 -29.782 1.00 50.22 180 PRO A CA 1
ATOM 1407 C C . PRO A 1 180 ? 4.902 -2.714 -28.688 1.00 50.22 180 PRO A C 1
ATOM 1409 O O . PRO A 1 180 ? 4.191 -1.752 -28.376 1.00 50.22 180 PRO A O 1
ATOM 1412 N N . ARG A 1 181 ? 6.068 -2.986 -28.082 1.00 52.41 181 ARG A N 1
ATOM 1413 C CA . ARG A 1 181 ? 6.704 -1.997 -27.207 1.00 52.41 181 ARG A CA 1
ATOM 1414 C C . ARG A 1 181 ? 6.661 -0.675 -27.966 1.00 52.41 181 ARG A C 1
ATOM 1416 O O . ARG A 1 181 ? 6.991 -0.693 -29.155 1.00 52.41 181 ARG A O 1
ATOM 1423 N N . PRO A 1 182 ? 6.230 0.437 -27.351 1.00 44.12 182 PRO A N 1
ATOM 1424 C CA . PRO A 1 182 ? 6.438 1.721 -27.975 1.00 44.12 182 PRO A CA 1
ATOM 1425 C C . PRO A 1 182 ? 7.954 1.896 -28.027 1.00 44.12 182 PRO A C 1
ATOM 1427 O O . PRO A 1 182 ? 8.570 2.388 -27.085 1.00 44.12 182 PRO A O 1
ATOM 1430 N N . ASP A 1 183 ? 8.567 1.455 -29.124 1.00 42.78 183 ASP A N 1
ATOM 1431 C CA . ASP A 1 183 ? 9.724 2.143 -29.650 1.00 42.78 183 ASP A CA 1
ATOM 1432 C C . ASP A 1 183 ? 9.254 3.583 -29.691 1.00 42.78 183 ASP A C 1
ATOM 1434 O O . ASP A 1 183 ? 8.238 3.885 -30.323 1.00 42.78 183 ASP A O 1
ATOM 1438 N N . ILE A 1 184 ? 9.851 4.422 -28.848 1.00 48.53 184 ILE A N 1
ATOM 1439 C CA . ILE A 1 184 ? 9.445 5.813 -28.725 1.00 48.53 184 ILE A CA 1
ATOM 1440 C C . ILE A 1 184 ? 9.623 6.378 -30.134 1.00 48.53 184 ILE A C 1
ATOM 1442 O O . ILE A 1 184 ? 10.741 6.610 -30.583 1.00 48.53 184 ILE A O 1
ATOM 1446 N N . MET A 1 185 ? 8.526 6.485 -30.882 1.00 46.34 185 MET A N 1
ATOM 1447 C CA . MET A 1 185 ? 8.552 6.985 -32.243 1.00 46.34 185 MET A CA 1
ATOM 1448 C C . MET A 1 185 ? 8.630 8.492 -32.114 1.00 46.34 185 MET A C 1
ATOM 1450 O O . MET A 1 185 ? 7.629 9.170 -31.874 1.00 46.34 185 MET A O 1
ATOM 1454 N N . LEU A 1 186 ? 9.844 9.020 -32.220 1.00 48.12 186 LEU A N 1
ATOM 1455 C CA . LEU A 1 186 ? 10.029 10.447 -32.399 1.00 48.12 186 LEU A CA 1
ATOM 1456 C C . LEU A 1 186 ? 9.524 10.776 -33.803 1.00 48.12 186 LEU A C 1
ATOM 1458 O O . LEU A 1 186 ? 10.184 10.488 -34.799 1.00 48.12 186 LEU A O 1
ATOM 1462 N N . ILE A 1 187 ? 8.328 11.359 -33.890 1.00 48.00 187 ILE A N 1
ATOM 1463 C CA . ILE A 1 187 ? 7.874 11.981 -35.131 1.00 48.00 187 ILE A CA 1
ATOM 1464 C C . ILE A 1 187 ? 8.752 13.218 -35.310 1.00 48.00 187 ILE A C 1
ATOM 1466 O O . ILE A 1 187 ? 8.562 14.230 -34.632 1.00 48.00 187 ILE A O 1
ATOM 1470 N N . THR A 1 188 ? 9.757 13.125 -36.183 1.00 56.75 188 THR A N 1
ATOM 1471 C CA . THR A 1 188 ? 10.535 14.305 -36.567 1.00 56.75 188 THR A CA 1
ATOM 1472 C C . THR A 1 188 ? 9.594 15.328 -37.206 1.00 56.75 188 THR A C 1
ATOM 1474 O O . THR A 1 188 ? 8.605 14.954 -37.840 1.00 56.75 188 THR A O 1
ATOM 1477 N N . ARG A 1 189 ? 9.889 16.622 -37.051 1.00 54.72 189 ARG A N 1
ATOM 1478 C CA . ARG A 1 189 ? 9.021 17.741 -37.474 1.00 54.72 189 ARG A CA 1
ATOM 1479 C C . ARG A 1 189 ? 8.604 17.691 -38.959 1.00 54.72 189 ARG A C 1
ATOM 1481 O O . ARG A 1 189 ? 7.575 18.256 -39.307 1.00 54.72 189 ARG A O 1
ATOM 1488 N N . ASP A 1 190 ? 9.349 16.958 -39.788 1.00 58.16 190 ASP A N 1
ATOM 1489 C CA . ASP A 1 190 ? 9.100 16.757 -41.224 1.00 58.16 190 ASP A CA 1
ATOM 1490 C C . ASP A 1 190 ? 8.280 15.497 -41.577 1.00 58.16 190 ASP A C 1
ATOM 1492 O O . ASP A 1 190 ? 8.101 15.189 -42.756 1.00 58.16 190 ASP A O 1
ATOM 1496 N N . GLY A 1 191 ? 7.800 14.724 -40.595 1.00 55.62 191 GLY A N 1
ATOM 1497 C CA . GLY A 1 191 ? 6.837 13.624 -40.787 1.00 55.62 191 GLY A CA 1
ATOM 1498 C C . GLY A 1 191 ? 7.302 12.428 -41.638 1.00 55.62 191 GLY A C 1
ATOM 1499 O O . GLY A 1 191 ? 6.520 11.511 -41.870 1.00 55.62 191 GLY A O 1
ATOM 1500 N N . ARG A 1 192 ? 8.555 12.412 -42.116 1.00 54.47 192 ARG A N 1
ATOM 1501 C CA . ARG A 1 192 ? 9.056 11.435 -43.106 1.00 54.47 192 ARG A CA 1
ATOM 1502 C C . ARG A 1 192 ? 9.974 10.339 -42.563 1.00 54.47 192 ARG A C 1
ATOM 1504 O O . ARG A 1 192 ? 10.306 9.426 -43.314 1.00 54.47 192 ARG A O 1
ATOM 1511 N N . ARG A 1 193 ? 10.389 10.393 -41.294 1.00 46.31 193 ARG A N 1
ATOM 1512 C CA . ARG A 1 193 ? 11.275 9.381 -40.691 1.00 46.31 193 ARG A CA 1
ATOM 1513 C C . ARG A 1 193 ? 10.696 8.870 -39.378 1.00 46.31 193 ARG A C 1
ATOM 1515 O O . ARG A 1 193 ? 10.461 9.654 -38.466 1.00 46.31 193 ARG A O 1
ATOM 1522 N N . ILE A 1 194 ? 10.483 7.558 -39.315 1.00 51.41 194 ILE A N 1
ATOM 1523 C CA . ILE A 1 194 ? 10.167 6.823 -38.092 1.00 51.41 194 ILE A CA 1
ATOM 1524 C C . ILE A 1 194 ? 11.505 6.287 -37.584 1.00 51.41 194 ILE A C 1
ATOM 1526 O O . ILE A 1 194 ? 12.042 5.336 -38.148 1.00 51.41 194 ILE A O 1
ATOM 1530 N N . GLU A 1 195 ? 12.086 6.934 -36.578 1.00 52.22 195 GLU A N 1
ATOM 1531 C CA . GLU A 1 195 ? 13.272 6.411 -35.897 1.00 52.22 195 GLU A CA 1
ATOM 1532 C C . GLU A 1 195 ? 12.835 5.731 -34.602 1.00 52.22 195 GLU A C 1
ATOM 1534 O O . GLU A 1 195 ? 12.130 6.320 -33.780 1.00 52.22 195 GLU A O 1
ATOM 1539 N N . HIS A 1 196 ? 13.237 4.470 -34.439 1.00 52.84 196 HIS A N 1
ATOM 1540 C CA . HIS A 1 196 ? 13.062 3.730 -33.197 1.00 52.84 196 HIS A CA 1
ATOM 1541 C C . HIS A 1 196 ? 13.962 4.385 -32.145 1.00 52.84 196 HIS A C 1
ATOM 1543 O O . HIS A 1 196 ? 15.181 4.201 -32.195 1.00 52.84 196 HIS A O 1
ATOM 1549 N N . ALA A 1 197 ? 13.415 5.179 -31.2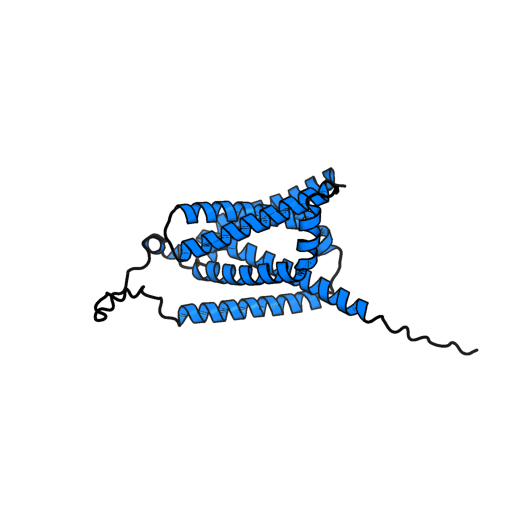16 1.00 50.31 197 ALA A N 1
ATOM 1550 C CA . ALA A 1 197 ? 14.265 5.685 -30.145 1.00 50.31 197 ALA A CA 1
ATOM 1551 C C . ALA A 1 197 ? 14.629 4.527 -29.212 1.00 50.31 197 ALA A C 1
ATOM 1553 O O . ALA A 1 197 ? 13.770 3.750 -28.786 1.00 50.31 197 ALA A O 1
ATOM 1554 N N . ALA A 1 198 ? 15.924 4.415 -28.916 1.00 48.25 198 ALA A N 1
ATOM 1555 C CA . ALA A 1 198 ? 16.443 3.418 -27.996 1.00 48.25 198 ALA A CA 1
ATOM 1556 C C . ALA A 1 198 ? 15.696 3.485 -26.648 1.00 48.25 198 ALA A C 1
ATOM 1558 O O . ALA A 1 198 ? 15.304 4.580 -26.222 1.00 48.25 198 ALA A O 1
ATOM 1559 N N . PRO A 1 199 ? 15.500 2.341 -25.962 1.00 53.12 199 PRO A N 1
ATOM 1560 C CA . PRO A 1 199 ? 14.890 2.331 -24.641 1.00 53.12 199 PRO A CA 1
ATOM 1561 C C . PRO A 1 199 ? 15.607 3.323 -23.712 1.00 53.12 199 PRO A C 1
ATOM 1563 O O . PRO A 1 199 ? 16.820 3.510 -23.853 1.00 53.12 199 PRO A O 1
ATOM 1566 N N . PRO A 1 200 ? 14.885 3.961 -22.768 1.00 52.66 200 PRO A N 1
ATOM 1567 C CA . PRO A 1 200 ? 15.469 4.929 -21.853 1.00 52.66 200 PRO A CA 1
ATOM 1568 C C . PRO A 1 200 ? 16.774 4.396 -21.235 1.00 52.66 200 PRO A C 1
ATOM 1570 O O . PRO A 1 200 ? 16.806 3.218 -20.861 1.00 52.66 200 PRO A O 1
ATOM 1573 N N . PRO A 1 201 ? 17.821 5.232 -21.070 1.00 51.06 201 PRO A N 1
ATOM 1574 C CA . PRO A 1 201 ? 19.173 4.801 -20.684 1.00 51.06 201 PRO A CA 1
ATOM 1575 C C . PRO A 1 201 ? 19.296 4.002 -19.372 1.00 51.06 201 PRO A C 1
ATOM 1577 O O . PRO A 1 201 ? 20.384 3.533 -19.045 1.00 51.06 201 PRO A O 1
ATOM 1580 N N . ASP A 1 202 ? 18.224 3.888 -18.586 1.00 53.53 202 ASP A N 1
ATOM 1581 C CA . ASP A 1 202 ? 18.168 3.142 -17.324 1.00 53.53 202 ASP A CA 1
ATOM 1582 C C . ASP A 1 202 ? 17.701 1.694 -17.502 1.00 53.53 202 ASP A C 1
ATOM 1584 O O . ASP A 1 202 ? 18.278 0.777 -16.925 1.00 53.53 202 ASP A O 1
ATOM 1588 N N . ILE A 1 203 ? 16.716 1.449 -18.375 1.00 47.91 203 ILE A N 1
ATOM 1589 C CA . ILE A 1 203 ? 16.248 0.084 -18.681 1.00 47.91 203 ILE A CA 1
ATOM 1590 C C . ILE A 1 203 ? 17.349 -0.688 -19.419 1.00 47.91 203 ILE A C 1
ATOM 1592 O O . ILE A 1 203 ? 17.449 -1.906 -19.313 1.00 47.91 203 ILE A O 1
ATOM 1596 N N . THR A 1 204 ? 18.219 0.036 -20.127 1.00 48.22 204 THR A N 1
ATOM 1597 C CA . THR A 1 204 ? 19.432 -0.511 -20.742 1.00 48.22 204 THR A CA 1
ATOM 1598 C C . THR A 1 204 ? 20.529 -0.846 -19.730 1.00 48.22 204 THR A C 1
ATOM 1600 O O . THR A 1 204 ? 21.429 -1.611 -20.064 1.00 48.22 204 THR A O 1
ATOM 1603 N N . LYS A 1 205 ? 20.479 -0.283 -18.511 1.00 53.19 205 LYS A N 1
ATOM 1604 C CA . LYS A 1 205 ? 21.404 -0.603 -17.406 1.00 53.19 205 LYS A CA 1
ATOM 1605 C C . LYS A 1 205 ? 20.906 -1.752 -16.534 1.00 53.19 205 LYS A C 1
ATOM 1607 O O . LYS A 1 205 ? 21.732 -2.427 -15.921 1.00 53.19 205 LYS A O 1
ATOM 1612 N N . LEU A 1 206 ? 19.591 -1.980 -16.482 1.00 54.25 206 LEU A N 1
ATOM 1613 C CA . LEU A 1 206 ? 19.013 -3.135 -15.796 1.00 54.25 206 LEU A CA 1
ATOM 1614 C C . LEU A 1 206 ? 19.529 -4.426 -16.437 1.00 54.25 206 LEU A C 1
ATOM 1616 O O . LEU A 1 206 ? 19.464 -4.613 -17.658 1.00 54.25 206 LEU A O 1
ATOM 1620 N N . ARG A 1 207 ? 20.041 -5.348 -15.618 1.00 52.03 207 ARG A N 1
ATOM 1621 C CA . ARG A 1 207 ? 20.463 -6.661 -16.127 1.00 52.03 207 ARG A CA 1
ATOM 1622 C C . ARG A 1 207 ? 19.235 -7.426 -16.633 1.00 52.03 207 ARG A C 1
ATOM 1624 O O . ARG A 1 207 ? 18.110 -7.228 -16.179 1.00 52.03 207 ARG A O 1
ATOM 1631 N N . ARG A 1 208 ? 19.437 -8.352 -17.577 1.00 51.84 208 ARG A N 1
ATOM 1632 C CA . ARG A 1 208 ? 18.349 -9.137 -18.203 1.00 51.84 208 ARG A CA 1
ATOM 1633 C C . ARG A 1 208 ? 17.473 -9.892 -17.181 1.00 51.84 208 ARG A C 1
ATOM 1635 O O . ARG A 1 208 ? 16.310 -10.153 -17.463 1.00 51.84 208 ARG A O 1
ATOM 1642 N N . ASP A 1 209 ? 18.020 -10.211 -16.008 1.00 49.62 209 ASP A N 1
ATOM 1643 C CA . ASP A 1 209 ? 17.363 -10.858 -14.859 1.00 49.62 209 ASP A CA 1
ATOM 1644 C C . ASP A 1 209 ? 16.725 -9.886 -13.849 1.00 49.62 209 ASP A C 1
ATOM 1646 O O . ASP A 1 209 ? 16.134 -10.329 -12.873 1.00 49.62 209 ASP A O 1
ATOM 1650 N N . GLU A 1 210 ? 16.861 -8.577 -14.045 1.00 53.84 210 GLU A N 1
ATOM 1651 C CA . GLU A 1 210 ? 16.071 -7.559 -13.338 1.00 53.84 210 GLU A CA 1
ATOM 1652 C C . GLU A 1 210 ? 14.802 -7.231 -14.134 1.00 53.84 210 GLU A C 1
ATOM 1654 O O . GLU A 1 210 ? 13.762 -6.925 -13.560 1.00 53.84 210 GLU A O 1
ATOM 1659 N N . ILE A 1 211 ? 14.852 -7.398 -15.459 1.00 60.56 211 ILE A N 1
ATOM 1660 C CA . ILE A 1 211 ? 13.694 -7.273 -16.353 1.00 60.56 211 ILE A CA 1
ATOM 1661 C C . ILE A 1 211 ? 12.807 -8.537 -16.294 1.00 60.56 211 ILE A C 1
ATOM 1663 O O . ILE A 1 211 ? 11.594 -8.448 -16.487 1.00 60.56 211 ILE A O 1
ATOM 1667 N N . ALA A 1 212 ? 13.388 -9.709 -16.003 1.00 62.59 212 ALA A N 1
ATOM 1668 C CA . ALA A 1 212 ? 12.711 -11.009 -16.006 1.00 62.59 212 ALA A CA 1
ATOM 1669 C C . ALA A 1 212 ? 12.802 -11.734 -14.644 1.00 62.59 212 ALA A C 1
ATOM 1671 O O . ALA A 1 212 ? 13.760 -11.512 -13.911 1.00 62.59 212 ALA A O 1
ATOM 1672 N N . PRO A 1 213 ? 11.851 -12.629 -14.309 1.00 64.19 213 PRO A N 1
ATOM 1673 C CA . PRO A 1 213 ? 11.859 -13.417 -13.071 1.00 64.19 213 PRO A CA 1
ATOM 1674 C C . PRO A 1 213 ? 13.202 -14.104 -12.771 1.00 64.19 213 PRO A C 1
ATOM 1676 O O . PRO A 1 213 ? 13.751 -14.794 -13.633 1.00 64.19 213 PRO A O 1
ATOM 1679 N N . SER A 1 214 ? 13.714 -13.977 -11.539 1.00 69.62 214 SER A N 1
ATOM 1680 C CA . SER A 1 214 ? 15.003 -14.561 -11.137 1.00 69.62 214 SER A CA 1
ATOM 1681 C C . SER A 1 214 ? 15.004 -15.094 -9.704 1.00 69.62 214 SER A C 1
ATOM 1683 O O . SER A 1 214 ? 14.653 -14.390 -8.761 1.00 69.62 214 SER A O 1
ATOM 1685 N N . ALA A 1 215 ? 15.512 -16.314 -9.497 1.00 73.12 215 ALA A N 1
ATOM 1686 C CA . ALA A 1 215 ? 15.657 -16.917 -8.164 1.00 73.12 215 ALA A CA 1
ATOM 1687 C C . ALA A 1 215 ? 16.653 -16.167 -7.251 1.00 73.12 215 ALA A C 1
ATOM 1689 O O . ALA A 1 215 ? 16.644 -16.343 -6.032 1.00 73.12 215 ALA A O 1
ATOM 1690 N N . ARG A 1 216 ? 17.484 -15.270 -7.801 1.00 69.75 216 ARG A N 1
ATOM 1691 C CA . ARG A 1 216 ? 18.378 -14.406 -7.005 1.00 69.75 216 ARG A CA 1
ATOM 1692 C C . ARG A 1 216 ? 17.621 -13.373 -6.165 1.00 69.75 216 ARG A C 1
ATOM 1694 O O . ARG A 1 216 ? 18.199 -12.797 -5.248 1.00 69.75 216 ARG A O 1
ATOM 1701 N N . GLY A 1 217 ? 16.336 -13.149 -6.446 1.00 66.62 217 GLY A N 1
ATOM 1702 C CA . GLY A 1 217 ? 15.460 -12.326 -5.615 1.00 66.62 217 GLY A CA 1
ATOM 1703 C C . GLY A 1 217 ? 15.033 -12.984 -4.296 1.00 66.62 217 GLY A C 1
ATOM 1704 O O . GLY A 1 217 ? 14.476 -12.291 -3.448 1.00 66.62 217 GLY A O 1
ATOM 1705 N N . ILE A 1 218 ? 15.296 -14.285 -4.089 1.00 73.75 218 ILE A N 1
ATOM 1706 C CA . ILE A 1 218 ? 14.805 -15.022 -2.910 1.00 73.75 218 ILE A CA 1
ATOM 1707 C C . ILE A 1 218 ? 15.429 -14.489 -1.610 1.00 73.75 218 ILE A C 1
ATOM 1709 O O . ILE A 1 218 ? 14.665 -14.145 -0.706 1.00 73.75 218 ILE A O 1
ATOM 1713 N N . PRO A 1 219 ? 16.767 -14.353 -1.482 1.00 79.56 219 PRO A N 1
ATOM 1714 C CA . PRO A 1 219 ? 17.368 -13.878 -0.237 1.00 79.56 219 PRO A CA 1
ATOM 1715 C C . PRO A 1 219 ? 16.848 -12.506 0.237 1.00 79.56 219 PRO A C 1
ATOM 1717 O O . PRO A 1 219 ? 16.404 -12.427 1.385 1.00 79.56 219 PRO A O 1
ATOM 1720 N N . PRO A 1 220 ? 16.817 -11.434 -0.590 1.00 74.31 220 PRO A N 1
ATOM 1721 C CA . PRO A 1 220 ? 16.314 -10.140 -0.128 1.00 74.31 220 PRO A CA 1
ATOM 1722 C C . PRO A 1 220 ? 14.816 -10.174 0.210 1.00 74.31 220 PRO A C 1
ATOM 1724 O O . PRO A 1 220 ? 14.402 -9.537 1.179 1.00 74.31 220 PRO A O 1
ATOM 1727 N N . PHE A 1 221 ? 14.012 -10.957 -0.518 1.00 74.38 221 PHE A N 1
ATOM 1728 C CA . PHE A 1 221 ? 12.588 -11.128 -0.221 1.00 74.38 221 PHE A CA 1
ATOM 1729 C C . PHE A 1 221 ? 12.349 -11.795 1.143 1.00 74.38 221 PHE A C 1
ATOM 1731 O O . PHE A 1 221 ? 11.514 -11.332 1.925 1.00 74.38 221 PHE A O 1
ATOM 1738 N N . VAL A 1 222 ? 13.100 -12.856 1.458 1.00 75.56 222 VAL A N 1
ATOM 1739 C CA . VAL A 1 222 ? 12.999 -13.564 2.745 1.00 75.56 222 VAL A CA 1
ATOM 1740 C C . VAL A 1 222 ? 13.394 -12.644 3.899 1.00 75.56 222 VAL A C 1
ATOM 1742 O O . VAL A 1 222 ? 12.644 -12.530 4.868 1.00 75.56 222 VAL A O 1
ATOM 1745 N N . VAL A 1 223 ? 14.520 -11.933 3.780 1.00 80.56 223 VAL A N 1
ATOM 1746 C CA . VAL A 1 223 ? 14.987 -10.990 4.813 1.00 80.56 223 VAL A CA 1
ATOM 1747 C C . VAL A 1 223 ? 13.942 -9.906 5.077 1.00 80.56 223 VAL A C 1
ATOM 1749 O O . VAL A 1 223 ? 13.596 -9.643 6.231 1.00 80.56 223 VAL A O 1
ATOM 1752 N N . GLN A 1 224 ? 13.386 -9.312 4.020 1.00 77.75 224 GLN A N 1
ATOM 1753 C CA . GLN A 1 224 ? 12.365 -8.277 4.155 1.00 77.75 224 GLN A CA 1
ATOM 1754 C C . GLN A 1 224 ? 11.070 -8.821 4.778 1.00 77.75 224 GLN A C 1
ATOM 1756 O O . GLN A 1 224 ? 10.486 -8.172 5.647 1.00 77.75 224 GLN A O 1
ATOM 1761 N N . SER A 1 225 ? 10.652 -10.029 4.395 1.00 77.00 225 SER A N 1
ATOM 1762 C CA . SER A 1 225 ? 9.467 -10.690 4.956 1.00 77.00 225 SER A CA 1
ATOM 1763 C C . SER A 1 225 ? 9.625 -10.981 6.451 1.00 77.00 225 SER A C 1
ATOM 1765 O O . SER A 1 225 ? 8.700 -10.737 7.228 1.00 77.00 225 SER A O 1
ATOM 1767 N N . ILE A 1 226 ? 10.809 -11.437 6.874 1.00 79.81 226 ILE A N 1
ATOM 1768 C CA . ILE A 1 226 ? 11.131 -11.649 8.292 1.00 79.81 226 ILE A CA 1
ATOM 1769 C C . ILE A 1 226 ? 11.075 -10.321 9.052 1.00 79.81 226 ILE A C 1
ATOM 1771 O O . ILE A 1 226 ? 10.429 -10.249 10.097 1.00 79.81 226 ILE A O 1
ATOM 1775 N N . ALA A 1 227 ? 11.686 -9.255 8.525 1.00 79.56 227 ALA A N 1
ATOM 1776 C CA . ALA A 1 227 ? 11.670 -7.941 9.167 1.00 79.56 227 ALA A CA 1
ATOM 1777 C C . ALA A 1 227 ? 10.238 -7.412 9.369 1.00 79.56 227 ALA A C 1
ATOM 1779 O O . ALA A 1 227 ? 9.887 -6.959 10.459 1.00 79.56 227 ALA A O 1
ATOM 1780 N N . VAL A 1 228 ? 9.383 -7.538 8.350 1.00 79.50 228 VAL A N 1
ATOM 1781 C CA . VAL A 1 228 ? 7.960 -7.167 8.424 1.00 79.50 228 VAL A CA 1
ATOM 1782 C C . VAL A 1 228 ? 7.217 -7.984 9.476 1.00 79.50 228 VAL A C 1
ATOM 1784 O O . VAL A 1 228 ? 6.474 -7.418 10.282 1.00 79.50 228 VAL A O 1
ATOM 1787 N N . ALA A 1 229 ? 7.431 -9.301 9.504 1.00 78.38 229 ALA A N 1
ATOM 1788 C CA . ALA A 1 229 ? 6.809 -10.177 10.490 1.00 78.38 229 ALA A CA 1
ATOM 1789 C C . ALA A 1 229 ? 7.230 -9.803 11.920 1.00 78.38 229 ALA A C 1
ATOM 1791 O O . ALA A 1 229 ? 6.382 -9.709 12.808 1.00 78.38 229 ALA A O 1
ATOM 1792 N N . VAL A 1 230 ? 8.517 -9.515 12.134 1.00 80.62 230 VAL A N 1
ATOM 1793 C CA . VAL A 1 230 ? 9.042 -9.060 13.429 1.00 80.62 230 VAL A CA 1
ATOM 1794 C C . VAL A 1 230 ? 8.402 -7.733 13.840 1.00 80.62 230 VAL A C 1
ATOM 1796 O O . VAL A 1 230 ? 7.892 -7.642 14.956 1.00 80.62 230 VAL A O 1
ATOM 1799 N N . ILE A 1 231 ? 8.350 -6.734 12.951 1.00 82.94 231 ILE A N 1
ATOM 1800 C CA . ILE A 1 231 ? 7.700 -5.439 13.229 1.00 82.94 231 ILE A CA 1
ATOM 1801 C C . ILE A 1 231 ? 6.232 -5.643 13.613 1.00 82.94 231 ILE A C 1
ATOM 1803 O O . ILE A 1 231 ? 5.768 -5.058 14.594 1.00 82.94 231 ILE A O 1
ATOM 1807 N N . ALA A 1 232 ? 5.504 -6.497 12.891 1.00 79.88 232 ALA A N 1
ATOM 1808 C CA . ALA A 1 232 ? 4.100 -6.763 13.179 1.00 79.88 232 ALA A CA 1
ATOM 1809 C C . ALA A 1 232 ? 3.904 -7.444 14.549 1.00 79.88 232 ALA A C 1
ATOM 1811 O O . ALA A 1 232 ? 3.048 -7.033 15.338 1.00 79.88 232 ALA A O 1
ATOM 1812 N N . VAL A 1 233 ? 4.711 -8.461 14.871 1.00 78.38 233 VAL A N 1
ATOM 1813 C CA . VAL A 1 233 ? 4.604 -9.218 16.133 1.00 78.38 233 VAL A CA 1
ATOM 1814 C C . VAL A 1 233 ? 5.044 -8.377 17.333 1.00 78.38 233 VAL A C 1
ATOM 1816 O O . VAL A 1 233 ? 4.326 -8.302 18.336 1.00 78.38 233 VAL A O 1
ATOM 1819 N N . VAL A 1 234 ? 6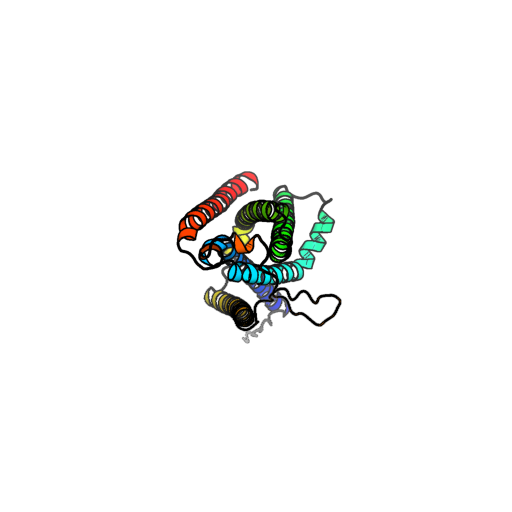.200 -7.718 17.235 1.00 81.81 234 VAL A N 1
ATOM 1820 C CA . VAL A 1 234 ? 6.732 -6.852 18.296 1.00 81.81 234 VAL A CA 1
ATOM 1821 C C . VAL A 1 234 ? 5.825 -5.644 18.486 1.00 81.81 234 VAL A C 1
ATOM 1823 O O . VAL A 1 234 ? 5.434 -5.356 19.617 1.00 81.81 234 VAL A O 1
ATOM 1826 N N . GLY A 1 235 ? 5.414 -4.995 17.393 1.00 77.75 235 GLY A N 1
ATOM 1827 C CA . GLY A 1 235 ? 4.470 -3.881 17.414 1.00 77.75 235 GLY A CA 1
ATOM 1828 C C . GLY A 1 235 ? 3.182 -4.254 18.139 1.00 77.75 235 GLY A C 1
ATOM 1829 O O . GLY A 1 235 ? 2.740 -3.515 19.014 1.00 77.75 235 GLY A O 1
ATOM 1830 N N . ARG A 1 236 ? 2.629 -5.447 17.886 1.00 80.00 236 ARG A N 1
ATOM 1831 C CA . ARG A 1 236 ? 1.444 -5.941 18.603 1.00 80.00 236 ARG A CA 1
ATOM 1832 C C . ARG A 1 236 ? 1.687 -6.084 20.107 1.00 80.00 236 ARG A C 1
ATOM 1834 O O . ARG A 1 236 ? 0.839 -5.666 20.893 1.00 80.00 236 ARG A O 1
ATOM 1841 N N . LYS A 1 237 ? 2.818 -6.672 20.512 1.00 74.94 237 LYS A N 1
ATOM 1842 C CA . LYS A 1 237 ? 3.149 -6.890 21.931 1.00 74.94 237 LYS A CA 1
ATOM 1843 C C . LYS A 1 237 ? 3.357 -5.562 22.665 1.00 74.94 237 LYS A C 1
ATOM 1845 O O . LYS A 1 237 ? 2.806 -5.372 23.742 1.00 74.94 237 LYS A O 1
ATOM 1850 N N . VAL A 1 238 ? 4.088 -4.628 22.059 1.00 76.81 238 VAL A N 1
ATOM 1851 C CA . VAL A 1 238 ? 4.383 -3.308 22.640 1.00 76.81 238 VAL A CA 1
ATOM 1852 C C . VAL A 1 238 ? 3.139 -2.419 22.691 1.00 76.81 238 VAL A C 1
ATOM 1854 O O . VAL A 1 238 ? 2.881 -1.795 23.718 1.00 76.81 238 VAL A O 1
ATOM 1857 N N . LEU A 1 239 ? 2.348 -2.373 21.612 1.00 71.94 239 LEU A N 1
ATOM 1858 C CA . LEU A 1 239 ? 1.146 -1.536 21.549 1.00 71.94 239 LEU A CA 1
ATOM 1859 C C . LEU A 1 239 ? 0.059 -2.013 22.514 1.00 71.94 239 LEU A C 1
ATOM 1861 O O . LEU A 1 239 ? -0.626 -1.171 23.080 1.00 71.94 239 LEU A O 1
ATOM 1865 N N . ARG A 1 240 ? -0.081 -3.326 22.743 1.00 68.44 240 ARG A N 1
ATOM 1866 C CA . ARG A 1 240 ? -0.993 -3.848 23.776 1.00 68.44 240 ARG A CA 1
ATOM 1867 C C . ARG A 1 240 ? -0.567 -3.441 25.183 1.00 68.44 240 ARG A C 1
ATOM 1869 O O . ARG A 1 240 ? -1.387 -2.963 25.943 1.00 68.44 240 ARG A O 1
ATOM 1876 N N . LEU A 1 241 ? 0.721 -3.549 25.507 1.00 60.84 241 LEU A N 1
ATOM 1877 C CA . LEU A 1 241 ? 1.223 -3.230 26.850 1.00 60.84 241 LEU A CA 1
ATOM 1878 C C . LEU A 1 241 ? 1.155 -1.739 27.217 1.00 60.84 241 LEU A C 1
ATOM 1880 O O . LEU A 1 241 ? 1.279 -1.410 28.391 1.00 60.84 241 LEU A O 1
ATOM 1884 N N . ARG A 1 242 ? 1.041 -0.833 26.236 1.00 61.44 242 ARG A N 1
ATOM 1885 C CA . ARG A 1 242 ? 1.043 0.623 26.478 1.00 61.44 242 ARG A CA 1
ATOM 1886 C C . ARG A 1 242 ? -0.284 1.329 26.206 1.00 61.44 242 ARG A C 1
ATOM 1888 O O . ARG A 1 242 ? -0.392 2.507 26.539 1.00 61.44 242 ARG A O 1
ATOM 1895 N N . LEU A 1 243 ? -1.231 0.683 25.525 1.00 62.97 243 LEU A N 1
ATOM 1896 C CA . LEU A 1 243 ? -2.494 1.305 25.102 1.00 62.97 243 LEU A CA 1
ATOM 1897 C C . LEU A 1 243 ? -3.745 0.612 25.658 1.00 62.97 243 LEU A C 1
ATOM 1899 O O . LEU A 1 243 ? -4.842 1.109 25.385 1.00 62.97 243 LEU A O 1
ATOM 1903 N N . ASP A 1 244 ? -3.571 -0.499 26.375 1.00 53.56 244 ASP A N 1
ATOM 1904 C CA . ASP A 1 244 ? -4.573 -1.099 27.262 1.00 53.56 244 ASP A CA 1
ATOM 1905 C C . ASP A 1 244 ? -4.290 -0.633 28.703 1.00 53.56 244 ASP A C 1
ATOM 1907 O O . ASP A 1 244 ? -5.274 -0.348 29.420 1.00 53.56 244 ASP A O 1
#